Protein AF-A0A5E5P1D8-F1 (afdb_monomer)

Organism: NCBI:txid93218

Structure (mmCIF, N/CA/C/O backbone):
data_AF-A0A5E5P1D8-F1
#
_entry.id   AF-A0A5E5P1D8-F1
#
loop_
_atom_site.group_PDB
_atom_site.id
_atom_site.type_symbol
_atom_site.label_atom_id
_atom_site.label_alt_id
_atom_site.label_comp_id
_atom_site.label_asym_id
_atom_site.label_entity_id
_atom_site.label_seq_id
_atom_site.pdbx_PDB_ins_code
_atom_site.Cartn_x
_atom_site.Cartn_y
_atom_site.Cartn_z
_atom_site.occupancy
_atom_site.B_iso_or_equiv
_atom_site.auth_seq_id
_atom_site.auth_comp_id
_atom_site.auth_asym_id
_atom_site.auth_atom_id
_atom_site.pdbx_PDB_model_num
ATOM 1 N N . MET A 1 1 ? -41.121 -11.245 -52.994 1.00 42.31 1 MET A N 1
ATOM 2 C CA . MET A 1 1 ? -40.294 -10.648 -54.063 1.00 42.31 1 MET A CA 1
ATOM 3 C C . MET A 1 1 ? -40.692 -9.180 -54.087 1.00 42.31 1 MET A C 1
ATOM 5 O O . MET A 1 1 ? -41.887 -8.947 -54.091 1.00 42.31 1 MET A O 1
ATOM 9 N N . GLU A 1 2 ? -39.858 -8.165 -53.891 1.00 40.88 2 GLU A N 1
ATOM 10 C CA . GLU A 1 2 ? -38.409 -7.975 -54.033 1.00 40.88 2 GLU A CA 1
ATOM 11 C C . GLU A 1 2 ? -37.975 -6.803 -53.120 1.00 40.88 2 GLU A C 1
ATOM 13 O O . GLU A 1 2 ? -38.738 -5.871 -52.899 1.00 40.88 2 GLU A O 1
ATOM 18 N N . GLN A 1 3 ? -36.889 -6.982 -52.363 1.00 40.00 3 GLN A N 1
ATOM 19 C CA . GLN A 1 3 ? -35.608 -6.255 -52.472 1.00 40.00 3 GLN A CA 1
ATOM 20 C C . GLN A 1 3 ? -35.674 -4.731 -52.239 1.00 40.00 3 GLN A C 1
ATOM 22 O O . GLN A 1 3 ? -35.924 -3.950 -53.150 1.00 40.00 3 GLN A O 1
ATOM 27 N N . LEU A 1 4 ? -35.337 -4.317 -51.009 1.00 46.50 4 LEU A N 1
ATOM 28 C CA . LEU A 1 4 ? -34.823 -2.975 -50.724 1.00 46.50 4 LEU A CA 1
ATOM 29 C C . LEU A 1 4 ? -33.367 -2.926 -51.206 1.00 46.50 4 LEU A C 1
ATOM 31 O O . LEU A 1 4 ? -32.514 -3.645 -50.687 1.00 46.50 4 LEU A O 1
ATOM 35 N N . GLY A 1 5 ? -33.129 -2.132 -52.249 1.00 42.09 5 GLY A N 1
ATOM 36 C CA . GLY A 1 5 ? -31.828 -1.946 -52.880 1.00 42.09 5 GLY A CA 1
ATOM 37 C C . GLY A 1 5 ? -30.834 -1.207 -51.984 1.00 42.09 5 GLY A C 1
ATOM 38 O O . GLY A 1 5 ? -31.169 -0.227 -51.322 1.00 42.09 5 GLY A O 1
ATOM 39 N N . ASN A 1 6 ? -29.599 -1.702 -52.003 1.00 44.50 6 ASN A N 1
ATOM 40 C CA . ASN A 1 6 ? -28.413 -1.086 -51.423 1.00 44.50 6 ASN A CA 1
ATOM 41 C C . ASN A 1 6 ? -28.151 0.298 -52.039 1.00 44.50 6 ASN A C 1
ATOM 43 O O . ASN A 1 6 ? -27.870 0.390 -53.231 1.00 44.50 6 ASN A O 1
ATOM 47 N N . THR A 1 7 ? -28.126 1.353 -51.227 1.00 43.97 7 THR A N 1
ATOM 48 C CA . THR A 1 7 ? -27.457 2.618 -51.567 1.00 43.97 7 THR A CA 1
ATOM 49 C C . THR A 1 7 ? -26.022 2.568 -51.047 1.00 43.97 7 THR A C 1
ATOM 51 O O . THR A 1 7 ? -25.721 3.056 -49.958 1.00 43.97 7 THR A O 1
ATOM 54 N N . TYR A 1 8 ? -25.144 1.917 -51.808 1.00 43.91 8 TYR A N 1
ATOM 55 C CA . TYR A 1 8 ? -23.702 2.148 -51.731 1.00 43.91 8 TYR A CA 1
ATOM 56 C C . TYR A 1 8 ? -23.409 3.233 -52.768 1.00 43.91 8 TYR A C 1
ATOM 58 O O . TYR A 1 8 ? -23.229 2.932 -53.945 1.00 43.91 8 TYR A O 1
ATOM 66 N N . GLU A 1 9 ? -23.496 4.499 -52.359 1.00 47.78 9 GLU A N 1
ATOM 67 C CA . GLU A 1 9 ? -23.134 5.603 -53.244 1.00 47.78 9 GLU A CA 1
ATOM 68 C C . GLU A 1 9 ? -21.615 5.683 -53.389 1.00 47.78 9 GLU A C 1
ATOM 70 O O . GLU A 1 9 ? -20.849 5.812 -52.429 1.00 47.78 9 GLU A O 1
ATOM 75 N N . ASP A 1 10 ? -21.245 5.549 -54.653 1.00 50.00 10 ASP A N 1
ATOM 76 C CA . ASP A 1 10 ? -19.948 5.640 -55.287 1.00 50.00 10 ASP A CA 1
ATOM 77 C C . ASP A 1 10 ? -19.315 7.018 -55.014 1.00 50.00 10 ASP A C 1
ATOM 79 O O . ASP A 1 10 ? -19.713 8.032 -55.583 1.00 50.00 10 ASP A O 1
ATOM 83 N N . ARG A 1 11 ? -18.334 7.080 -54.105 1.00 46.53 11 ARG A N 1
ATOM 84 C CA . ARG A 1 11 ? -17.553 8.301 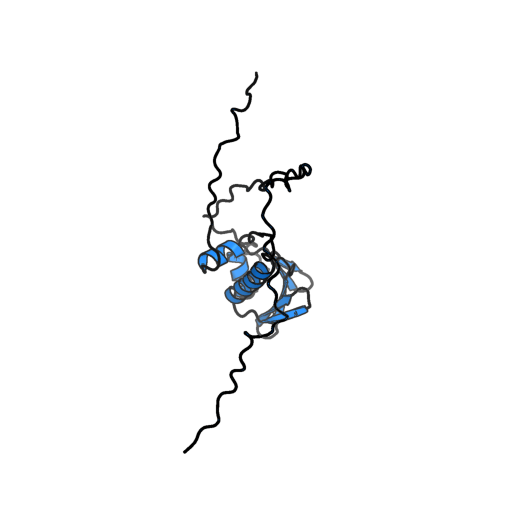-53.809 1.00 46.53 11 ARG A CA 1
ATOM 85 C C . ARG A 1 11 ? -16.333 8.486 -54.721 1.00 46.53 11 ARG A C 1
ATOM 87 O O . ARG A 1 11 ? -15.473 9.300 -54.413 1.00 46.53 11 ARG A O 1
ATOM 94 N N . PHE A 1 12 ? -16.229 7.735 -55.816 1.00 48.97 12 PHE A N 1
ATOM 95 C CA . PHE A 1 12 ? -15.025 7.706 -56.657 1.00 48.97 12 PHE A CA 1
ATOM 96 C C . PHE A 1 12 ? -15.127 8.479 -57.978 1.00 48.97 12 PHE A C 1
ATOM 98 O O . PHE A 1 12 ? -14.259 8.341 -58.836 1.00 48.97 12 PHE A O 1
ATOM 105 N N . THR A 1 13 ? -16.136 9.333 -58.145 1.00 53.16 13 THR A N 1
ATOM 106 C CA . THR A 1 13 ? -16.256 10.208 -59.324 1.00 53.16 13 THR A CA 1
ATOM 107 C C . THR A 1 13 ? -16.650 11.627 -58.934 1.00 53.16 13 THR A C 1
ATOM 109 O O . THR A 1 13 ? -17.661 12.145 -59.404 1.00 53.16 13 THR A O 1
ATOM 112 N N . ASP A 1 14 ? -15.851 12.255 -58.070 1.00 49.09 14 ASP A N 1
ATOM 113 C CA . ASP A 1 14 ? -15.840 13.713 -57.944 1.00 49.09 14 ASP A CA 1
ATOM 114 C C . ASP A 1 14 ? -14.711 14.275 -58.837 1.00 49.09 14 ASP A C 1
ATOM 116 O O . ASP A 1 14 ? -13.540 13.965 -58.605 1.00 49.09 14 ASP A O 1
ATOM 120 N N . PRO A 1 15 ? -15.022 15.025 -59.910 1.00 51.69 15 PRO A N 1
ATOM 121 C CA . PRO A 1 15 ? -14.020 15.578 -60.821 1.00 51.69 15 PRO A CA 1
ATOM 122 C C . PRO A 1 15 ? -13.172 16.715 -60.217 1.00 51.69 15 PRO A C 1
ATOM 124 O O . PRO A 1 15 ? -12.220 17.141 -60.874 1.00 51.69 15 PRO A O 1
ATOM 127 N N . ASP A 1 16 ? -13.475 17.173 -58.995 1.00 52.44 16 ASP A N 1
ATOM 128 C CA . ASP A 1 16 ? -12.660 18.145 -58.251 1.00 52.44 16 ASP A CA 1
ATOM 129 C C . ASP A 1 16 ? -11.600 17.494 -57.331 1.00 52.44 16 ASP A C 1
ATOM 131 O O . ASP A 1 16 ? -10.774 18.202 -56.754 1.00 52.44 16 ASP A O 1
ATOM 135 N N . ASP A 1 17 ? -11.536 16.156 -57.242 1.00 50.75 17 ASP A N 1
ATOM 136 C CA . ASP A 1 17 ? -10.484 15.434 -56.505 1.00 50.75 17 ASP A CA 1
ATOM 137 C C . ASP A 1 17 ? -9.244 15.213 -57.397 1.00 50.75 17 ASP A C 1
ATOM 139 O O . ASP A 1 17 ? -8.850 14.098 -57.754 1.00 50.75 17 ASP A O 1
ATOM 143 N N . GLN A 1 18 ? -8.639 16.321 -57.837 1.00 47.66 18 GLN A N 1
ATOM 144 C CA . GLN A 1 18 ? -7.318 16.287 -58.458 1.00 47.66 18 GLN A CA 1
ATOM 145 C C . GLN A 1 18 ? -6.276 16.042 -57.370 1.00 47.66 18 GLN A C 1
ATOM 147 O O . GLN A 1 18 ? -5.908 16.950 -56.627 1.00 47.66 18 GLN A O 1
ATOM 152 N N . ALA A 1 19 ? -5.787 14.802 -57.306 1.00 50.81 19 ALA A N 1
ATOM 153 C CA . ALA A 1 19 ? -4.632 14.429 -56.506 1.00 50.81 19 ALA A CA 1
ATOM 154 C C . ALA A 1 19 ? -3.490 15.432 -56.738 1.00 50.81 19 ALA A C 1
ATOM 156 O O . ALA A 1 19 ? -2.954 15.537 -57.847 1.00 50.81 19 ALA A O 1
ATOM 157 N N . GLU A 1 20 ? -3.134 16.174 -55.688 1.00 50.22 20 GLU A N 1
ATOM 158 C CA . GLU A 1 20 ? -1.981 17.066 -55.701 1.00 50.22 20 GLU A CA 1
ATOM 159 C C . GLU A 1 20 ? -0.744 16.287 -56.183 1.00 50.22 20 GLU A C 1
ATOM 161 O O . GLU A 1 20 ? -0.520 15.148 -55.750 1.00 50.22 20 GLU A O 1
ATOM 166 N N . PRO A 1 21 ? 0.073 16.846 -57.093 1.00 49.81 21 PRO A N 1
ATOM 167 C CA . PRO A 1 21 ? 1.260 16.153 -57.559 1.00 49.81 21 PRO A CA 1
ATOM 168 C C . PRO A 1 21 ? 2.195 15.909 -56.372 1.00 49.81 21 PRO A C 1
ATOM 170 O O . PRO A 1 21 ? 2.564 16.839 -55.654 1.00 49.81 21 PRO A O 1
ATOM 173 N N . ALA A 1 22 ? 2.579 14.645 -56.177 1.00 48.22 22 ALA A N 1
ATOM 174 C CA . ALA A 1 22 ? 3.511 14.238 -55.137 1.00 48.22 22 ALA A CA 1
ATOM 175 C C . ALA A 1 22 ? 4.772 15.113 -55.195 1.00 48.22 22 ALA A C 1
ATOM 177 O O . ALA A 1 22 ? 5.504 15.107 -56.189 1.00 48.22 22 ALA A O 1
ATOM 178 N N . LEU A 1 23 ? 5.006 15.874 -54.123 1.00 50.22 23 LEU A N 1
ATOM 179 C CA . LEU A 1 23 ? 6.210 16.673 -53.942 1.00 50.22 23 LEU A CA 1
ATOM 180 C C . LEU A 1 23 ? 7.429 15.757 -54.081 1.00 50.22 23 LEU A C 1
ATOM 182 O O . LEU A 1 23 ? 7.656 14.864 -53.262 1.00 50.22 23 LEU A O 1
ATOM 186 N N . ALA A 1 24 ? 8.201 15.975 -55.143 1.00 42.97 24 ALA A N 1
ATOM 187 C CA . ALA A 1 24 ? 9.478 15.320 -55.346 1.00 42.97 24 ALA A CA 1
ATOM 188 C C . ALA A 1 24 ? 10.374 15.592 -54.129 1.00 42.97 24 ALA A C 1
ATOM 190 O O . ALA A 1 24 ? 10.649 16.742 -53.788 1.00 42.97 24 ALA A O 1
ATOM 191 N N . PHE A 1 25 ? 10.809 14.521 -53.466 1.00 45.66 25 PHE A N 1
ATOM 192 C CA . PHE A 1 25 ? 11.731 14.571 -52.339 1.00 45.66 25 PHE A CA 1
ATOM 193 C C . PHE A 1 25 ? 13.108 15.006 -52.857 1.00 45.66 25 PHE A C 1
ATOM 195 O O . PHE A 1 25 ? 13.904 14.189 -53.319 1.00 45.66 25 PHE A O 1
ATOM 202 N N . THR A 1 26 ? 13.375 16.311 -52.855 1.00 41.47 26 THR A N 1
ATOM 203 C CA . THR A 1 26 ? 14.698 16.854 -53.161 1.00 41.47 26 THR A CA 1
ATOM 204 C C . THR A 1 26 ? 15.581 16.733 -51.919 1.00 41.47 26 THR A C 1
ATOM 206 O O . THR A 1 26 ? 15.225 17.166 -50.824 1.00 41.47 26 THR A O 1
ATOM 209 N N . ALA A 1 27 ? 16.754 16.119 -52.080 1.00 47.09 27 ALA A N 1
ATOM 210 C CA . ALA A 1 27 ? 17.717 15.830 -51.013 1.00 47.09 27 ALA A CA 1
ATOM 211 C C . ALA A 1 27 ? 18.443 17.074 -50.441 1.00 47.09 27 ALA A C 1
ATOM 213 O O . ALA A 1 27 ? 19.465 16.928 -49.780 1.00 47.09 27 ALA A O 1
ATOM 214 N N . ASP A 1 28 ? 17.910 18.281 -50.655 1.00 41.53 28 ASP A N 1
ATOM 215 C CA . ASP A 1 28 ? 18.533 19.564 -50.288 1.00 41.53 28 ASP A CA 1
ATOM 216 C C . ASP A 1 28 ? 17.778 20.340 -49.189 1.00 41.53 28 ASP A C 1
ATOM 218 O O . ASP A 1 28 ? 18.114 21.478 -48.872 1.00 41.53 28 ASP A O 1
ATOM 222 N N . ALA A 1 29 ? 16.788 19.728 -48.527 1.00 43.88 29 ALA A N 1
ATOM 223 C CA . ALA A 1 29 ? 16.124 20.318 -47.355 1.00 43.88 29 ALA A CA 1
ATOM 224 C C . ALA A 1 29 ? 16.859 20.061 -46.017 1.00 43.88 29 ALA A C 1
ATOM 226 O O . ALA A 1 29 ? 16.296 20.275 -44.942 1.00 43.88 29 ALA A O 1
ATOM 227 N N . LEU A 1 30 ? 18.120 19.614 -46.049 1.00 44.66 30 LEU A N 1
ATOM 228 C CA . LEU A 1 30 ? 18.984 19.485 -44.868 1.00 44.66 30 LEU A CA 1
ATOM 229 C C . LEU A 1 30 ? 19.702 20.813 -44.593 1.00 44.66 30 LEU A C 1
ATOM 231 O O . LEU A 1 30 ? 20.917 20.953 -44.712 1.00 44.66 30 LEU A O 1
ATOM 235 N N . GLY A 1 31 ? 18.899 21.802 -44.197 1.00 36.41 31 GLY A N 1
ATOM 236 C CA . GLY A 1 31 ? 19.374 23.034 -43.589 1.00 36.41 31 GLY A CA 1
ATOM 237 C C . GLY A 1 31 ? 20.072 22.738 -42.263 1.00 36.41 31 GLY A C 1
ATOM 238 O O . GLY A 1 31 ? 19.492 22.209 -41.316 1.00 36.41 31 GLY A O 1
ATOM 239 N N . THR A 1 32 ? 21.348 23.090 -42.224 1.00 43.62 32 THR A N 1
ATOM 240 C CA . THR A 1 32 ? 22.248 23.082 -41.076 1.00 43.62 32 THR A CA 1
ATOM 241 C C . THR A 1 32 ? 21.695 23.870 -39.885 1.00 43.62 32 THR A C 1
ATOM 243 O O . THR A 1 32 ? 21.381 25.049 -40.028 1.00 43.62 32 THR A O 1
ATOM 246 N N . GLY A 1 33 ? 21.718 23.267 -38.691 1.00 39.72 33 GLY A N 1
ATOM 247 C CA . GLY A 1 33 ? 21.792 24.018 -37.432 1.00 39.72 33 GLY A CA 1
ATOM 248 C C . GLY A 1 33 ? 20.746 23.678 -36.372 1.00 39.72 33 GLY A C 1
ATOM 249 O O . GLY A 1 33 ? 19.786 24.413 -36.196 1.00 39.72 33 GLY A O 1
ATOM 250 N N . ALA A 1 34 ? 21.009 22.640 -35.577 1.00 36.28 34 ALA A N 1
ATOM 251 C CA . ALA A 1 34 ? 20.668 22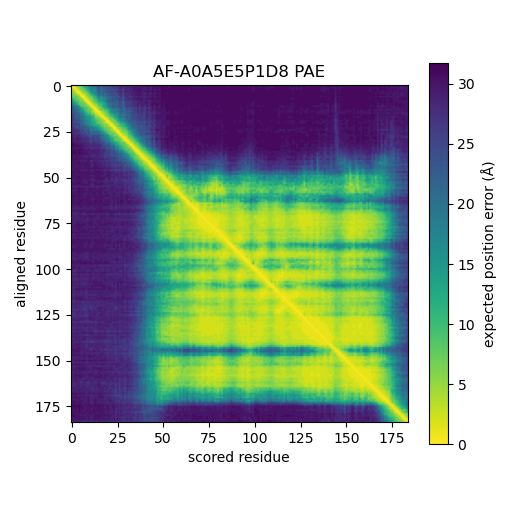.611 -34.151 1.00 36.28 34 ALA A CA 1
ATOM 252 C C . ALA A 1 34 ? 21.466 21.48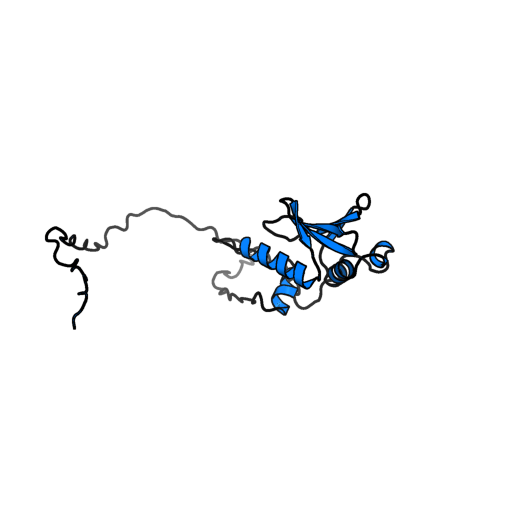9 -33.469 1.00 36.28 34 ALA A C 1
ATOM 254 O O . ALA A 1 34 ? 21.077 20.323 -33.487 1.00 36.28 34 ALA A O 1
ATOM 255 N N . LYS A 1 35 ? 22.604 21.837 -32.855 1.00 42.81 35 LYS A N 1
ATOM 256 C CA . LYS A 1 35 ? 23.288 20.967 -31.890 1.00 42.81 35 LYS A CA 1
ATOM 257 C C . LYS A 1 35 ? 22.437 20.885 -30.618 1.00 42.81 35 LYS A C 1
ATOM 259 O O . LYS A 1 35 ? 22.701 21.572 -29.640 1.00 42.81 35 LYS A O 1
ATOM 264 N N . GLY A 1 36 ? 21.398 20.057 -30.645 1.00 33.53 36 GLY A N 1
ATOM 265 C CA . GLY A 1 36 ? 20.689 19.603 -29.455 1.00 33.53 36 GLY A CA 1
ATOM 266 C C . GLY A 1 36 ? 21.404 18.386 -28.889 1.00 33.53 36 GLY A C 1
ATOM 267 O O . GLY A 1 36 ? 20.970 17.259 -29.115 1.00 33.53 36 GLY A O 1
ATOM 268 N N . GLY A 1 37 ? 22.527 18.603 -28.203 1.00 35.72 37 GLY A N 1
ATOM 269 C CA . GLY A 1 37 ? 23.148 17.558 -27.399 1.00 35.72 37 GLY A CA 1
ATOM 270 C C . GLY A 1 37 ? 22.149 17.123 -26.335 1.00 35.72 37 GLY A C 1
ATOM 271 O O . GLY A 1 37 ? 21.911 17.855 -25.376 1.00 35.72 37 GLY A O 1
ATOM 272 N N . LYS A 1 38 ? 21.524 15.955 -26.513 1.00 39.88 38 LYS A N 1
ATOM 273 C CA . LYS A 1 38 ? 20.877 15.271 -25.397 1.00 39.88 38 LYS A CA 1
ATOM 274 C C . LYS A 1 38 ? 21.995 14.963 -24.415 1.00 39.88 38 LYS A C 1
ATOM 276 O O . LYS A 1 38 ? 22.856 14.140 -24.712 1.00 39.88 38 LYS A O 1
ATOM 281 N N . ALA A 1 39 ? 22.002 15.677 -23.293 1.00 40.81 39 ALA A N 1
ATOM 282 C CA . ALA A 1 39 ? 22.826 15.318 -22.156 1.00 40.81 39 ALA A CA 1
ATOM 283 C C . ALA A 1 39 ? 22.639 13.813 -21.893 1.00 40.81 39 ALA A C 1
ATOM 285 O O . ALA A 1 39 ? 21.496 13.338 -21.972 1.00 40.81 39 ALA A O 1
ATOM 286 N N . PRO A 1 40 ? 23.719 13.055 -21.639 1.00 42.56 40 PRO A N 1
ATOM 287 C CA . PRO A 1 40 ? 23.580 11.673 -21.224 1.00 42.56 40 PRO A CA 1
ATOM 288 C C . PRO A 1 40 ? 22.656 11.669 -20.010 1.00 42.56 40 PRO A C 1
ATOM 290 O O . PRO A 1 40 ? 22.879 12.393 -19.039 1.00 42.56 40 PRO A O 1
ATOM 293 N N . VAL A 1 41 ? 21.561 10.919 -20.116 1.00 44.22 41 VAL A N 1
ATOM 294 C CA . VAL A 1 41 ? 20.689 10.650 -18.978 1.00 44.22 41 VAL A CA 1
ATOM 295 C C . VAL A 1 41 ? 21.588 9.954 -17.969 1.00 44.22 41 VAL A C 1
ATOM 297 O O . VAL A 1 41 ? 21.973 8.808 -18.184 1.00 44.22 41 VAL A O 1
ATOM 300 N N . ALA A 1 42 ? 22.001 10.681 -16.931 1.00 40.47 42 ALA A N 1
ATOM 301 C CA . ALA A 1 42 ? 22.726 10.109 -15.817 1.00 40.47 42 ALA A CA 1
ATOM 302 C C . ALA A 1 42 ? 21.806 9.043 -15.225 1.00 40.47 42 ALA A C 1
ATOM 304 O O . ALA A 1 42 ? 20.787 9.362 -14.609 1.00 40.47 42 ALA A O 1
ATOM 305 N N . PHE A 1 43 ? 22.108 7.777 -15.507 1.00 47.59 43 PHE A N 1
ATOM 306 C CA . PHE A 1 43 ? 21.470 6.686 -14.800 1.00 47.59 43 PHE A CA 1
ATOM 307 C C . PHE A 1 43 ? 21.825 6.897 -13.329 1.00 47.59 43 PHE A C 1
ATOM 309 O O . PHE A 1 43 ? 23.012 7.054 -13.030 1.00 47.59 43 PHE A O 1
ATOM 316 N N . PRO A 1 44 ? 20.833 7.006 -12.430 1.00 44.50 44 PRO A N 1
ATOM 317 C CA . PRO A 1 44 ? 21.130 7.130 -11.016 1.00 44.50 44 PRO A CA 1
ATOM 318 C C . PRO A 1 44 ? 22.027 5.961 -10.624 1.00 44.50 44 PRO A C 1
ATOM 320 O O . PRO A 1 44 ? 21.807 4.838 -11.082 1.00 44.50 44 PRO A O 1
ATOM 323 N N . GLU A 1 45 ? 23.047 6.262 -9.828 1.00 40.22 45 GLU A N 1
ATOM 324 C CA . GLU A 1 45 ? 23.928 5.293 -9.192 1.00 40.22 45 GLU A CA 1
ATOM 325 C C . GLU A 1 45 ? 23.030 4.343 -8.388 1.00 40.22 45 GLU A C 1
ATOM 327 O O . GLU A 1 45 ? 22.555 4.655 -7.297 1.00 40.22 45 GLU A O 1
ATOM 332 N N . VAL A 1 46 ? 22.638 3.238 -9.018 1.00 47.91 46 VAL A N 1
ATOM 333 C CA . VAL A 1 46 ? 21.838 2.203 -8.381 1.00 47.91 46 VAL A CA 1
ATOM 334 C C . VAL A 1 46 ? 22.803 1.501 -7.453 1.00 47.91 46 VAL A C 1
ATOM 336 O O . VAL A 1 46 ? 23.621 0.708 -7.908 1.00 47.91 46 VAL A O 1
ATOM 339 N N . GLU A 1 47 ? 22.739 1.829 -6.159 1.00 51.28 47 GLU A N 1
ATOM 340 C CA . GLU A 1 47 ? 23.282 0.949 -5.129 1.00 51.28 47 GLU A CA 1
ATOM 341 C C . GLU A 1 47 ? 22.853 -0.478 -5.489 1.00 51.28 47 GLU A C 1
ATOM 343 O O . GLU A 1 47 ? 21.677 -0.705 -5.802 1.00 51.28 47 GLU A O 1
ATOM 348 N N . ASP A 1 48 ? 23.799 -1.420 -5.496 1.00 51.72 48 ASP A N 1
ATOM 349 C CA . ASP A 1 48 ? 23.540 -2.839 -5.741 1.00 51.72 48 ASP A CA 1
ATOM 350 C C . ASP A 1 48 ? 22.707 -3.403 -4.577 1.00 51.72 48 ASP A C 1
ATOM 352 O O . ASP A 1 48 ? 23.182 -4.126 -3.699 1.00 51.72 48 ASP A O 1
ATOM 356 N N . VAL A 1 49 ? 21.432 -3.019 -4.524 1.00 60.41 49 VAL A N 1
ATOM 357 C CA . VAL A 1 49 ? 20.472 -3.498 -3.544 1.00 60.41 49 VAL A CA 1
ATOM 358 C C . VAL A 1 49 ? 20.241 -4.960 -3.873 1.00 60.41 49 VAL A C 1
ATOM 360 O O . VAL A 1 49 ? 19.633 -5.294 -4.888 1.00 60.41 49 VAL A O 1
ATOM 363 N N . ASP A 1 50 ? 20.730 -5.840 -3.004 1.00 65.50 50 ASP A N 1
ATOM 364 C CA . ASP A 1 50 ? 20.546 -7.280 -3.123 1.00 65.50 50 ASP A CA 1
ATOM 365 C C . ASP A 1 50 ? 19.048 -7.626 -3.128 1.00 65.50 50 ASP A C 1
ATOM 367 O O . ASP A 1 50 ? 18.377 -7.729 -2.092 1.00 65.50 50 ASP A O 1
ATOM 371 N N . LEU A 1 51 ? 18.509 -7.802 -4.338 1.00 67.00 51 LEU A N 1
ATOM 372 C CA . LEU A 1 51 ? 17.097 -8.083 -4.552 1.00 67.00 51 LEU A CA 1
ATOM 373 C C . LEU A 1 51 ? 16.691 -9.502 -4.132 1.00 67.00 51 LEU A C 1
ATOM 375 O O . LEU A 1 51 ? 15.508 -9.832 -4.188 1.00 67.00 51 LEU A O 1
ATOM 379 N N . SER A 1 52 ? 17.637 -10.345 -3.711 1.00 67.44 52 SER A N 1
ATOM 380 C CA . SER A 1 52 ? 17.353 -11.722 -3.300 1.00 67.44 52 SER A CA 1
ATOM 381 C C . SER A 1 52 ? 16.909 -11.847 -1.840 1.00 67.44 52 SER A C 1
ATOM 383 O O . SER A 1 52 ? 16.274 -12.838 -1.481 1.00 67.44 52 SER A O 1
ATOM 385 N N . LYS A 1 53 ? 17.204 -10.849 -0.996 1.00 71.81 53 LYS A N 1
ATOM 386 C CA . LYS A 1 53 ? 16.880 -10.892 0.434 1.00 71.81 53 LYS A CA 1
ATOM 387 C C . LYS A 1 53 ? 15.489 -10.311 0.713 1.00 71.81 53 LYS A C 1
ATOM 389 O O . LYS A 1 53 ? 1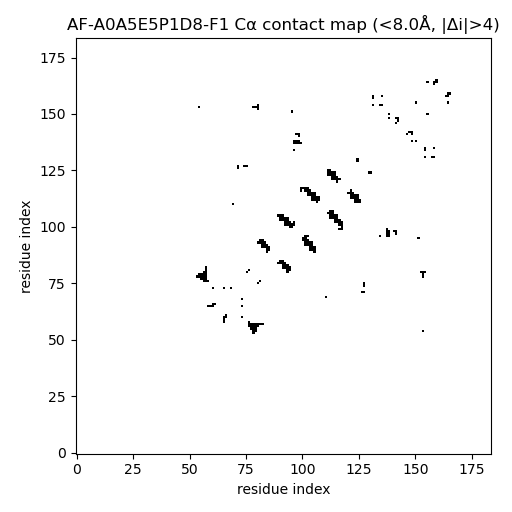5.178 -9.238 0.189 1.00 71.81 53 LYS A O 1
ATOM 394 N N . PRO A 1 54 ? 14.663 -10.979 1.545 1.00 71.06 54 PRO A N 1
ATOM 395 C CA . PRO A 1 54 ? 13.394 -10.419 1.988 1.00 71.06 54 PRO A CA 1
ATOM 396 C C . PRO A 1 54 ? 13.646 -9.184 2.853 1.00 71.06 54 PRO A C 1
ATOM 398 O O . PRO A 1 54 ? 14.639 -9.106 3.582 1.00 71.06 54 PRO A O 1
ATOM 401 N N . LEU A 1 55 ? 12.737 -8.219 2.776 1.00 79.06 55 LEU A N 1
ATOM 402 C CA . LEU A 1 55 ? 12.834 -7.002 3.571 1.00 79.06 55 LEU A CA 1
ATOM 403 C C . LEU A 1 55 ? 12.613 -7.318 5.048 1.00 79.06 55 LEU A C 1
ATOM 405 O O . LEU A 1 55 ? 11.763 -8.132 5.410 1.00 79.06 55 LEU A O 1
ATOM 409 N N . ALA A 1 56 ? 13.393 -6.655 5.899 1.00 81.44 56 ALA A N 1
ATOM 410 C CA . ALA A 1 56 ? 13.193 -6.733 7.335 1.00 81.44 56 ALA A CA 1
ATOM 411 C C . ALA A 1 56 ? 11.845 -6.095 7.719 1.00 81.44 56 ALA A C 1
ATOM 413 O O . ALA A 1 56 ? 11.402 -5.149 7.055 1.00 81.44 56 ALA A O 1
ATOM 414 N N . PRO A 1 57 ? 11.207 -6.563 8.804 1.00 81.69 57 PRO A N 1
ATOM 415 C CA . PRO A 1 57 ? 9.991 -5.941 9.286 1.00 81.69 57 PRO A CA 1
ATOM 416 C C . PRO A 1 57 ? 10.187 -4.465 9.638 1.00 81.69 57 PRO A C 1
ATOM 418 O O . PRO A 1 57 ? 11.228 -4.073 10.164 1.00 81.69 57 PRO A O 1
ATOM 421 N N . THR A 1 58 ? 9.174 -3.644 9.373 1.00 78.31 58 THR A N 1
ATOM 422 C CA . THR A 1 58 ? 9.252 -2.185 9.569 1.00 78.31 58 THR A CA 1
ATOM 423 C C . THR A 1 58 ? 9.299 -1.785 11.047 1.00 78.31 58 THR A C 1
ATOM 425 O O . THR A 1 58 ? 9.955 -0.815 11.419 1.00 78.31 58 THR A O 1
ATOM 428 N N . HIS A 1 59 ? 8.615 -2.543 11.897 1.00 79.75 59 HIS A N 1
ATOM 429 C CA . HIS A 1 59 ? 8.524 -2.381 13.341 1.00 79.75 59 HIS A CA 1
ATOM 430 C C . HIS A 1 59 ? 8.725 -3.732 14.032 1.00 79.75 59 HIS A C 1
ATOM 432 O O . HIS A 1 59 ? 8.366 -4.786 13.507 1.00 79.75 59 HIS A O 1
ATOM 438 N N . ASP A 1 60 ? 9.262 -3.697 15.249 1.00 76.50 60 ASP A N 1
ATOM 439 C CA . ASP A 1 60 ? 9.398 -4.887 16.092 1.00 76.50 60 ASP A CA 1
ATOM 440 C C . ASP A 1 60 ? 8.014 -5.377 16.554 1.00 76.50 60 ASP A C 1
ATOM 442 O O . ASP A 1 60 ? 7.288 -4.657 17.245 1.00 76.50 60 ASP A O 1
ATOM 446 N N . GLU A 1 61 ? 7.652 -6.612 16.188 1.00 70.19 61 GLU A N 1
ATOM 447 C CA . GLU A 1 61 ? 6.377 -7.241 16.561 1.00 70.19 61 GLU A CA 1
ATOM 448 C C . GLU A 1 61 ? 6.208 -7.396 18.080 1.00 70.19 61 GLU A C 1
ATOM 450 O O . GLU A 1 61 ? 5.082 -7.485 18.578 1.00 70.19 61 GLU A O 1
ATOM 455 N N . ASN A 1 62 ? 7.309 -7.396 18.839 1.00 67.75 62 ASN A N 1
ATOM 456 C CA . ASN A 1 62 ? 7.269 -7.494 20.293 1.00 67.75 62 ASN A CA 1
ATOM 457 C C . ASN A 1 62 ? 6.891 -6.179 20.979 1.00 67.75 62 ASN A C 1
ATOM 459 O O . ASN A 1 62 ? 6.508 -6.207 22.154 1.00 67.75 62 ASN A O 1
ATOM 463 N N . LYS A 1 63 ? 6.934 -5.038 20.274 1.00 74.50 63 LYS A N 1
ATOM 464 C CA . LYS A 1 63 ? 6.4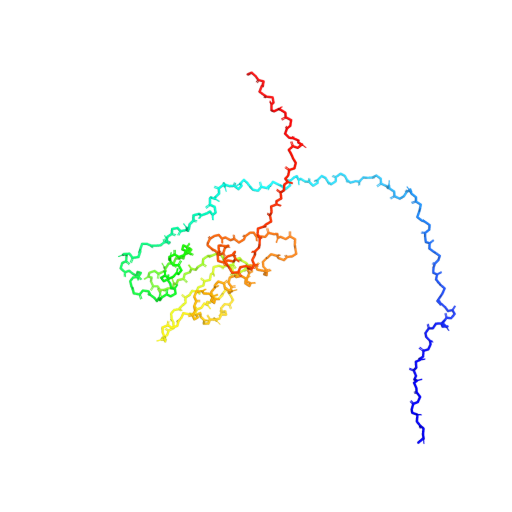37 -3.770 20.817 1.00 74.50 63 LYS A CA 1
ATOM 465 C C . LYS A 1 63 ? 4.924 -3.851 21.004 1.00 74.50 63 LYS A C 1
ATOM 467 O O . LYS A 1 63 ? 4.185 -4.220 20.095 1.00 74.50 63 LYS A O 1
ATOM 472 N N . GLY A 1 64 ? 4.464 -3.471 22.198 1.00 69.31 64 GLY A N 1
ATOM 473 C CA . GLY A 1 64 ? 3.092 -3.708 22.663 1.00 69.31 64 GLY A CA 1
ATOM 474 C C . GLY A 1 64 ? 1.988 -3.260 21.700 1.00 69.31 64 GLY A C 1
ATOM 475 O O . GLY A 1 64 ? 0.972 -3.939 21.609 1.00 69.31 64 GLY A O 1
ATOM 476 N N . PHE A 1 65 ? 2.196 -2.190 20.927 1.00 77.31 65 PHE A N 1
ATOM 477 C CA . PHE A 1 65 ? 1.195 -1.703 19.973 1.00 77.31 65 PHE A CA 1
ATOM 478 C C . PHE A 1 65 ? 0.952 -2.670 18.799 1.00 77.31 65 PHE A C 1
ATOM 480 O O . PHE A 1 65 ? -0.194 -2.864 18.409 1.00 77.31 65 PHE A O 1
ATOM 487 N N . MET A 1 66 ? 1.984 -3.353 18.283 1.00 81.12 66 MET A N 1
ATOM 488 C CA . MET A 1 66 ? 1.847 -4.289 17.155 1.00 81.12 66 MET A CA 1
ATOM 489 C C . MET A 1 66 ? 1.021 -5.528 17.511 1.00 81.12 66 MET A C 1
ATOM 491 O O . MET A 1 66 ? 0.415 -6.141 16.632 1.00 81.12 66 MET A O 1
ATOM 495 N N . ARG A 1 67 ? 0.942 -5.891 18.797 1.00 78.69 67 ARG A N 1
ATOM 496 C CA . ARG A 1 67 ? 0.177 -7.060 19.260 1.00 78.69 67 ARG A CA 1
ATOM 497 C C . ARG A 1 67 ? -1.325 -6.895 19.050 1.00 78.69 67 ARG A C 1
ATOM 499 O O . ARG A 1 67 ? -1.989 -7.867 18.688 1.00 78.69 67 ARG A O 1
ATOM 506 N N . PHE A 1 68 ? -1.831 -5.675 19.204 1.00 79.81 68 PHE A N 1
ATOM 507 C CA . PHE A 1 68 ? -3.255 -5.349 19.080 1.00 79.81 68 PHE A CA 1
ATOM 508 C C . PHE A 1 68 ? -3.649 -4.874 17.680 1.00 79.81 68 PHE A C 1
ATOM 510 O O . PHE A 1 68 ? -4.826 -4.661 17.416 1.00 79.81 68 PHE A O 1
ATOM 517 N N . MET A 1 69 ? -2.684 -4.747 16.768 1.00 82.75 69 MET A N 1
ATOM 518 C CA . MET A 1 69 ? -2.970 -4.368 15.392 1.00 82.75 69 MET A CA 1
ATOM 519 C C . MET A 1 69 ? -3.737 -5.468 14.638 1.00 82.75 69 MET A C 1
ATOM 521 O O . MET A 1 69 ? -3.473 -6.663 14.858 1.00 82.75 69 MET A O 1
ATOM 525 N N . PRO A 1 70 ? -4.627 -5.096 13.698 1.00 85.38 70 PRO A N 1
ATOM 526 C CA . PRO A 1 70 ? -5.286 -6.056 12.821 1.00 85.38 70 PRO A CA 1
ATOM 527 C C . PRO A 1 70 ? -4.302 -6.841 11.950 1.00 85.38 70 PRO A C 1
ATOM 529 O O . PRO A 1 70 ? -3.163 -6.423 11.714 1.00 85.38 70 PRO A O 1
ATOM 532 N N . ALA A 1 71 ? -4.766 -7.980 11.432 1.00 86.88 71 ALA A N 1
ATOM 533 C CA . ALA A 1 71 ? -3.949 -8.918 10.661 1.00 86.88 71 ALA A CA 1
ATOM 534 C C . ALA A 1 71 ? -3.247 -8.262 9.461 1.00 86.88 71 ALA A C 1
ATOM 536 O O . ALA A 1 71 ? -2.061 -8.495 9.251 1.00 86.88 71 ALA A O 1
ATOM 537 N N . LEU A 1 72 ? -3.941 -7.379 8.741 1.00 88.75 72 LEU A N 1
ATOM 538 C CA . LEU A 1 72 ? -3.394 -6.681 7.576 1.00 88.75 72 LEU A CA 1
ATOM 539 C C . LEU A 1 72 ? -2.197 -5.787 7.937 1.00 88.75 72 LEU A C 1
ATOM 541 O O . LEU A 1 72 ? -1.207 -5.775 7.214 1.00 88.75 72 LEU A O 1
ATOM 545 N N . ILE A 1 73 ? -2.242 -5.077 9.070 1.00 88.50 73 ILE A N 1
ATOM 546 C CA . ILE A 1 73 ? -1.126 -4.225 9.518 1.00 88.50 73 ILE A CA 1
ATOM 547 C C . ILE A 1 73 ? 0.070 -5.079 9.956 1.00 88.50 73 ILE A C 1
ATOM 549 O O . ILE A 1 73 ? 1.220 -4.738 9.680 1.00 88.50 73 ILE A O 1
ATOM 553 N N . LYS A 1 74 ? -0.186 -6.222 10.603 1.00 88.38 74 LYS A N 1
ATOM 554 C CA . LYS A 1 74 ? 0.862 -7.195 10.949 1.00 88.38 74 LYS A CA 1
ATOM 555 C C . LYS A 1 74 ? 1.514 -7.783 9.698 1.00 88.38 74 LYS A C 1
ATOM 557 O O . LYS A 1 74 ? 2.731 -7.911 9.646 1.00 88.38 74 LYS A O 1
ATOM 562 N N . GLU A 1 75 ? 0.722 -8.102 8.681 1.00 89.25 75 GLU A N 1
ATOM 563 C CA . GLU A 1 75 ? 1.219 -8.606 7.401 1.00 89.25 75 GLU A CA 1
ATOM 564 C C . GLU A 1 75 ? 2.063 -7.556 6.668 1.00 89.25 75 GLU A C 1
ATOM 566 O O . GLU A 1 75 ? 3.192 -7.846 6.278 1.00 89.25 75 GLU A O 1
ATOM 571 N N . MET A 1 76 ? 1.579 -6.312 6.590 1.00 89.62 76 MET A N 1
ATOM 572 C CA . MET A 1 76 ? 2.352 -5.182 6.063 1.00 89.62 76 MET A CA 1
ATOM 573 C C . MET A 1 76 ? 3.698 -5.031 6.773 1.00 89.62 76 MET A C 1
ATOM 575 O O . MET A 1 76 ? 4.724 -4.837 6.122 1.00 89.62 76 MET A O 1
ATOM 579 N N . ASN A 1 77 ? 3.697 -5.143 8.104 1.00 88.88 77 ASN A N 1
ATOM 580 C CA . ASN A 1 77 ? 4.911 -5.063 8.897 1.00 88.88 77 ASN A CA 1
ATOM 581 C C . ASN A 1 77 ? 5.905 -6.161 8.524 1.00 88.88 77 ASN A C 1
ATOM 583 O O . ASN A 1 77 ? 7.061 -5.853 8.274 1.00 88.88 77 ASN A O 1
ATOM 587 N N . ARG A 1 78 ? 5.457 -7.418 8.430 1.00 88.62 78 ARG A N 1
ATOM 588 C CA . ARG A 1 78 ? 6.303 -8.567 8.054 1.00 88.62 78 ARG A CA 1
ATOM 589 C C . ARG A 1 78 ? 6.895 -8.445 6.661 1.00 88.62 78 ARG A C 1
ATOM 591 O O . ARG A 1 78 ? 8.012 -8.891 6.438 1.00 88.62 78 ARG A O 1
ATOM 598 N N . LYS A 1 79 ? 6.141 -7.850 5.738 1.00 87.56 79 LYS A N 1
ATOM 599 C CA . LYS A 1 79 ? 6.567 -7.597 4.358 1.00 87.56 79 LYS A CA 1
ATOM 600 C C . LYS A 1 79 ? 7.473 -6.366 4.228 1.00 87.56 79 LYS A C 1
ATOM 602 O O . LYS A 1 79 ? 7.916 -6.065 3.127 1.00 87.56 79 LYS A O 1
ATOM 607 N N . GLY A 1 80 ? 7.756 -5.657 5.324 1.00 86.75 80 GLY A N 1
ATOM 608 C CA . GLY A 1 80 ? 8.648 -4.499 5.332 1.00 86.75 80 GLY A CA 1
ATOM 609 C C . GLY A 1 80 ? 8.032 -3.231 4.734 1.00 86.75 80 GLY A C 1
ATOM 610 O O . GLY A 1 80 ? 8.762 -2.356 4.272 1.00 86.75 80 GLY A O 1
ATOM 611 N N . VAL A 1 81 ? 6.699 -3.108 4.715 1.00 88.50 81 VAL A N 1
ATOM 612 C CA . VAL A 1 81 ? 6.013 -1.914 4.194 1.00 88.50 81 VAL A CA 1
ATOM 613 C C . VAL A 1 81 ? 6.256 -0.714 5.104 1.00 88.50 81 VAL A C 1
ATOM 615 O O . VAL A 1 81 ? 5.802 -0.724 6.246 1.00 88.50 81 VAL A O 1
ATOM 618 N N . PRO A 1 82 ? 6.883 0.373 4.618 1.00 85.12 82 PRO A N 1
ATOM 619 C CA . PRO A 1 82 ? 7.136 1.540 5.447 1.00 85.12 82 PRO A CA 1
ATOM 620 C C . PRO A 1 82 ? 5.825 2.262 5.787 1.00 85.12 82 PRO A C 1
ATOM 622 O O . PRO A 1 82 ? 5.205 2.907 4.935 1.00 85.12 82 PRO A O 1
ATOM 625 N N . PHE A 1 83 ? 5.424 2.191 7.057 1.00 89.44 83 PHE A N 1
ATOM 626 C CA . PHE A 1 83 ? 4.292 2.936 7.599 1.00 89.44 83 PHE A CA 1
ATOM 627 C C . PHE A 1 83 ? 4.648 3.644 8.911 1.00 89.44 83 PHE A C 1
ATOM 629 O O . PHE A 1 83 ? 5.448 3.160 9.718 1.00 89.44 83 PHE A O 1
ATOM 636 N N . SER A 1 84 ? 4.025 4.800 9.125 1.00 87.06 84 SER A N 1
ATOM 637 C CA . SER A 1 84 ? 4.078 5.563 10.372 1.00 87.06 84 SER A CA 1
ATOM 638 C C . SER A 1 84 ? 2.727 5.510 11.071 1.00 87.06 84 SER A C 1
ATOM 640 O O . SER A 1 84 ? 1.696 5.635 10.414 1.00 87.06 84 SER A O 1
ATOM 642 N N . LEU A 1 85 ? 2.743 5.365 12.392 1.00 85.75 85 LEU A N 1
ATOM 643 C CA . LEU A 1 85 ? 1.561 5.439 13.243 1.00 85.75 85 LEU A CA 1
ATOM 644 C C . LEU A 1 85 ? 1.572 6.772 13.990 1.00 85.75 85 LEU A C 1
ATOM 646 O O . LEU A 1 85 ? 2.567 7.096 14.640 1.00 85.75 85 LEU A O 1
ATOM 650 N N . ASP A 1 86 ? 0.476 7.516 13.922 1.00 82.38 86 ASP A N 1
ATOM 651 C CA . ASP A 1 86 ? 0.262 8.659 14.801 1.00 82.38 86 ASP A CA 1
ATOM 652 C C . ASP A 1 86 ? -0.307 8.175 16.144 1.00 82.38 86 ASP A C 1
ATOM 654 O O . ASP A 1 86 ? -1.413 7.638 16.219 1.00 82.38 86 ASP A O 1
ATOM 658 N N . GLY A 1 87 ? 0.468 8.351 17.216 1.00 72.12 87 GLY A N 1
ATOM 659 C CA . GLY A 1 87 ? 0.100 7.910 18.562 1.00 72.12 87 GLY A CA 1
ATOM 660 C C . GLY A 1 87 ? -1.073 8.676 19.183 1.00 72.12 87 GLY A C 1
ATOM 661 O O . GLY A 1 87 ? -1.628 8.200 20.170 1.00 72.12 87 GLY A O 1
ATOM 662 N N . GLY A 1 88 ? -1.452 9.836 18.633 1.00 74.00 88 GLY A N 1
ATOM 663 C CA . GLY A 1 88 ? -2.592 10.620 19.116 1.00 74.00 88 GLY A CA 1
ATOM 664 C C . GLY A 1 88 ? -3.924 10.230 18.471 1.00 74.00 88 GLY A C 1
ATOM 665 O O . GLY A 1 88 ? -4.938 10.146 19.159 1.00 74.00 88 GLY A O 1
ATOM 666 N N . SER A 1 89 ? -3.921 9.988 17.159 1.00 71.50 89 SER A N 1
ATOM 667 C CA . SER A 1 89 ? -5.131 9.711 16.369 1.00 71.50 89 SER A CA 1
ATOM 668 C C . SER A 1 89 ? -5.340 8.227 16.052 1.00 71.50 89 SER A C 1
ATOM 670 O O . SER A 1 89 ? -6.434 7.830 15.661 1.00 71.50 89 SER A O 1
ATOM 672 N N . GLY A 1 90 ? -4.303 7.396 16.206 1.00 73.69 90 GLY A N 1
ATOM 673 C CA . GLY A 1 90 ? -4.321 6.008 15.746 1.00 73.69 90 GLY A CA 1
ATOM 674 C C . GLY A 1 90 ? -4.290 5.873 14.219 1.00 73.69 90 GLY A C 1
ATOM 675 O O . GLY A 1 90 ? -4.444 4.763 13.712 1.00 73.69 90 GLY A O 1
ATOM 676 N N . GLU A 1 91 ? -4.085 6.968 13.478 1.00 84.25 91 GLU A N 1
ATOM 677 C CA . GLU A 1 91 ? -3.995 6.939 12.020 1.00 84.25 91 GLU A CA 1
ATOM 678 C C . GLU A 1 91 ? -2.684 6.286 11.568 1.00 84.25 91 GLU A C 1
ATOM 680 O O . GLU A 1 91 ? -1.589 6.638 12.020 1.00 84.25 91 GLU A O 1
ATOM 685 N N . ILE A 1 92 ? -2.785 5.359 10.614 1.00 89.06 92 ILE A N 1
ATOM 686 C CA . ILE A 1 92 ? -1.619 4.760 9.961 1.00 89.06 92 ILE A CA 1
ATOM 687 C C . ILE A 1 92 ? -1.427 5.435 8.610 1.00 89.06 92 ILE A C 1
ATOM 689 O O . ILE A 1 92 ? -2.330 5.467 7.783 1.00 89.06 92 ILE A O 1
ATOM 693 N N . THR A 1 93 ? -0.229 5.951 8.356 1.00 90.06 93 THR A N 1
ATOM 694 C CA . THR A 1 93 ? 0.133 6.539 7.065 1.00 90.06 93 THR A CA 1
ATOM 695 C C . THR A 1 93 ? 1.169 5.672 6.365 1.00 90.06 93 THR A C 1
ATOM 697 O O . THR A 1 93 ? 2.213 5.355 6.931 1.00 90.06 93 THR A O 1
ATOM 700 N N . ILE A 1 94 ? 0.896 5.324 5.110 1.00 90.31 94 ILE A N 1
ATOM 701 C CA . ILE A 1 94 ? 1.766 4.525 4.250 1.00 90.31 94 ILE A CA 1
ATOM 702 C C . ILE A 1 94 ? 2.341 5.412 3.149 1.00 90.31 94 ILE A C 1
ATOM 704 O O . ILE A 1 94 ? 1.612 6.144 2.475 1.00 90.31 94 ILE A O 1
ATOM 708 N N . LYS A 1 95 ? 3.654 5.325 2.934 1.00 84.06 95 LYS A N 1
ATOM 709 C CA . LYS A 1 95 ? 4.345 6.009 1.829 1.00 84.06 95 LYS A CA 1
ATOM 710 C C . LYS A 1 95 ? 4.493 5.077 0.614 1.00 84.06 95 LYS A C 1
ATOM 712 O O . LYS A 1 95 ? 4.236 3.882 0.702 1.00 84.06 95 LYS A O 1
ATOM 717 N N . GLY A 1 96 ? 4.885 5.625 -0.538 1.00 78.62 96 GLY A N 1
ATOM 718 C CA . GLY A 1 96 ? 5.142 4.823 -1.748 1.00 78.62 96 GLY A CA 1
ATOM 719 C C . GLY A 1 96 ? 3.918 4.577 -2.641 1.00 78.62 96 GLY A C 1
ATOM 720 O O . GLY A 1 96 ? 3.862 3.586 -3.358 1.00 78.62 96 GLY A O 1
ATOM 721 N N . PHE A 1 97 ? 2.917 5.465 -2.609 1.00 82.06 97 PHE A N 1
ATOM 722 C CA . PHE A 1 97 ? 1.737 5.423 -3.493 1.00 82.06 97 PHE A CA 1
ATOM 723 C C . PHE A 1 97 ? 1.834 6.410 -4.683 1.00 82.06 97 PHE A C 1
ATOM 725 O O . PHE A 1 97 ? 0.824 6.841 -5.243 1.00 82.06 97 PHE A O 1
ATOM 732 N N . TYR A 1 98 ? 3.057 6.748 -5.110 1.00 85.00 98 TYR A N 1
ATOM 733 C CA . TYR A 1 98 ? 3.367 7.494 -6.344 1.00 85.00 98 TYR A CA 1
ATOM 734 C C . TYR A 1 98 ? 2.527 8.774 -6.524 1.00 85.00 98 TYR A C 1
ATOM 736 O O . TYR A 1 98 ? 2.470 9.601 -5.614 1.00 85.00 98 TYR A O 1
ATOM 744 N N . LYS A 1 99 ? 1.823 8.947 -7.659 1.00 77.62 99 LYS A N 1
ATOM 745 C CA . LYS A 1 99 ? 0.948 10.108 -7.926 1.00 77.62 99 LYS A CA 1
ATOM 746 C C . LYS A 1 99 ? -0.133 10.338 -6.866 1.00 77.62 99 LYS A C 1
ATOM 748 O O . LYS A 1 99 ? -0.664 11.449 -6.782 1.00 77.62 99 LYS A O 1
ATOM 753 N N . ASN A 1 100 ? -0.491 9.325 -6.080 1.00 80.25 100 ASN A N 1
ATOM 754 C CA . ASN A 1 100 ? -1.454 9.474 -4.997 1.00 80.25 100 ASN A CA 1
ATOM 755 C C . ASN A 1 100 ? -0.848 10.071 -3.718 1.00 80.25 100 ASN A C 1
ATOM 757 O O . ASN A 1 100 ? -1.602 10.527 -2.870 1.00 80.25 100 ASN A O 1
ATOM 761 N N . GLY A 1 101 ? 0.478 10.127 -3.578 1.00 81.75 101 GLY A N 1
ATOM 762 C CA . GLY A 1 101 ? 1.115 10.574 -2.338 1.00 81.75 101 GLY A CA 1
ATOM 763 C C . GLY A 1 101 ? 0.873 9.601 -1.181 1.00 81.75 101 GLY A C 1
ATOM 764 O O . GLY A 1 101 ? 0.490 8.456 -1.402 1.00 81.75 101 GLY A O 1
ATOM 765 N N . ALA A 1 102 ? 1.131 10.032 0.054 1.00 86.19 102 ALA A N 1
ATOM 766 C CA . ALA A 1 102 ? 0.953 9.179 1.227 1.00 86.19 102 ALA A CA 1
ATOM 767 C C . ALA A 1 102 ? -0.522 8.775 1.410 1.00 86.19 102 ALA A C 1
ATOM 769 O O . ALA A 1 102 ? -1.422 9.607 1.302 1.00 86.19 102 ALA A O 1
ATOM 770 N N . MET A 1 103 ? -0.761 7.493 1.678 1.00 90.19 103 MET A N 1
ATOM 771 C CA . MET A 1 103 ? -2.092 6.928 1.880 1.00 90.19 103 MET A CA 1
ATOM 772 C C . MET A 1 103 ? -2.379 6.786 3.367 1.00 90.19 103 MET A C 1
ATOM 774 O O . MET A 1 103 ? -1.529 6.292 4.107 1.00 90.19 103 MET A O 1
ATOM 778 N N . LYS A 1 104 ? -3.575 7.182 3.798 1.00 91.50 104 LYS A N 1
ATOM 779 C CA . LYS A 1 104 ? -4.018 6.989 5.180 1.00 91.50 104 LYS A CA 1
ATOM 780 C C . LYS A 1 104 ? -4.817 5.699 5.301 1.00 91.50 104 LYS A C 1
ATOM 782 O O . LYS A 1 104 ? -5.591 5.373 4.404 1.00 91.50 104 LYS A O 1
ATOM 787 N N . LEU A 1 105 ? -4.647 4.985 6.402 1.00 91.00 105 LEU A N 1
ATOM 788 C CA . LEU A 1 105 ? -5.485 3.866 6.801 1.00 91.00 105 LEU A CA 1
ATOM 789 C C . LEU A 1 105 ? -6.220 4.226 8.094 1.00 91.00 105 LEU A C 1
ATOM 791 O O . LEU A 1 105 ? -5.593 4.624 9.077 1.00 91.00 105 LEU A O 1
ATOM 795 N N . GLU A 1 106 ? -7.539 4.048 8.077 1.00 89.12 106 GLU A N 1
ATOM 796 C CA . GLU A 1 106 ? -8.427 4.187 9.234 1.00 89.12 106 GLU A CA 1
ATOM 797 C C . GLU A 1 106 ? -8.993 2.819 9.633 1.00 89.12 106 GLU A C 1
ATOM 799 O O . GLU A 1 106 ? -9.289 1.981 8.775 1.00 89.12 106 GLU A O 1
ATOM 804 N N . PHE A 1 107 ? -9.190 2.618 10.936 1.00 85.88 107 PHE A N 1
ATOM 805 C CA . PHE A 1 107 ? -9.911 1.465 11.469 1.00 85.88 107 PHE A CA 1
ATOM 806 C C . PHE A 1 107 ? -11.414 1.754 11.482 1.00 85.88 107 PHE A C 1
ATOM 808 O O . PHE A 1 107 ? -11.870 2.742 12.057 1.00 85.88 107 PHE A O 1
ATOM 815 N N . SER A 1 108 ? -12.184 0.891 10.831 1.00 81.12 108 SER A N 1
ATOM 816 C CA . SER A 1 108 ? -13.644 0.914 10.848 1.00 81.12 108 SER A CA 1
ATOM 817 C C . SER A 1 108 ? -14.171 0.193 12.099 1.00 81.12 108 SER A C 1
ATOM 819 O O . SER A 1 108 ? -13.510 -0.724 12.586 1.00 81.12 108 SER A O 1
ATOM 821 N N . PRO A 1 109 ? -15.383 0.514 12.594 1.00 75.19 109 PRO A N 1
ATOM 822 C CA . PRO A 1 109 ? -15.987 -0.165 13.747 1.00 75.19 109 PRO A CA 1
ATOM 823 C C . PRO A 1 109 ? -16.168 -1.687 13.605 1.00 75.19 109 PRO A C 1
ATOM 825 O O . PRO A 1 109 ? -16.370 -2.365 14.606 1.00 75.19 109 PRO A O 1
ATOM 828 N N . ASN A 1 110 ? -16.110 -2.219 12.381 1.00 76.69 110 ASN A N 1
ATOM 829 C CA . ASN A 1 110 ? -16.277 -3.646 12.080 1.00 76.69 110 ASN A CA 1
ATOM 830 C C . ASN A 1 110 ? -14.938 -4.400 11.942 1.00 76.69 110 ASN A C 1
ATOM 832 O O . ASN A 1 110 ? -14.888 -5.406 11.243 1.00 76.69 110 ASN A O 1
ATOM 836 N N . ASP A 1 111 ? -13.844 -3.883 12.510 1.00 72.62 111 ASP A N 1
ATOM 837 C CA . ASP A 1 111 ? -12.463 -4.368 12.309 1.00 72.62 111 ASP A CA 1
ATOM 838 C C . ASP A 1 111 ? -11.945 -4.302 10.856 1.00 72.62 111 ASP A C 1
ATOM 840 O O . ASP A 1 111 ? -10.820 -4.716 10.560 1.00 72.62 111 ASP A O 1
ATOM 844 N N . ASP A 1 112 ? -12.721 -3.720 9.940 1.00 83.25 112 ASP A N 1
ATOM 845 C CA . ASP A 1 112 ? -12.283 -3.445 8.575 1.00 83.25 112 ASP A CA 1
ATOM 846 C C . ASP A 1 112 ? -11.278 -2.290 8.543 1.00 83.25 112 ASP A C 1
ATOM 848 O O . ASP A 1 112 ? -11.410 -1.297 9.262 1.00 83.25 112 ASP A O 1
ATOM 852 N N . ILE A 1 113 ? -10.309 -2.359 7.633 1.00 88.69 113 ILE A N 1
ATOM 853 C CA . ILE A 1 113 ? -9.386 -1.248 7.383 1.00 88.69 113 ILE A CA 1
ATOM 854 C C . ILE A 1 113 ? -9.838 -0.499 6.140 1.00 88.69 113 ILE A C 1
ATOM 856 O O . ILE A 1 113 ? -10.059 -1.084 5.081 1.00 88.69 113 ILE A O 1
ATOM 860 N N . VAL A 1 114 ? -9.952 0.818 6.251 1.00 90.94 114 VAL A N 1
ATOM 861 C CA . VAL A 1 114 ? -10.321 1.695 5.144 1.00 90.94 114 VAL A CA 1
ATOM 862 C C . VAL A 1 114 ? -9.091 2.464 4.690 1.00 90.94 114 VAL A C 1
ATOM 864 O O . VAL A 1 114 ? -8.520 3.243 5.445 1.00 90.94 114 VAL A O 1
ATOM 867 N N . ALA A 1 115 ? -8.703 2.274 3.431 1.00 91.75 115 ALA A N 1
ATOM 868 C CA . ALA A 1 115 ? -7.700 3.101 2.782 1.00 91.75 115 ALA A CA 1
ATOM 869 C C . ALA A 1 115 ? -8.331 4.400 2.274 1.00 91.75 115 ALA A C 1
ATOM 871 O O . ALA A 1 115 ? -9.354 4.376 1.583 1.00 91.75 115 ALA A O 1
ATOM 872 N N . ILE A 1 116 ? -7.698 5.523 2.595 1.00 91.50 116 ILE A N 1
ATOM 873 C CA . ILE A 1 116 ? -8.120 6.867 2.216 1.00 91.50 116 ILE A CA 1
ATOM 874 C C . ILE A 1 116 ? -7.032 7.494 1.358 1.00 91.50 116 ILE A C 1
ATOM 876 O O . ILE A 1 116 ? -5.870 7.612 1.760 1.00 91.50 116 ILE A O 1
ATOM 880 N N . ASP A 1 117 ? -7.418 7.859 0.141 1.00 89.94 117 ASP A N 1
ATOM 881 C CA . ASP A 1 117 ? -6.527 8.491 -0.821 1.00 89.94 117 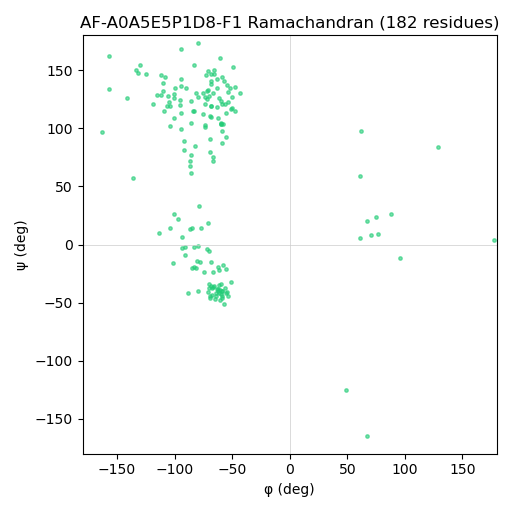ASP A CA 1
ATOM 882 C C . ASP A 1 117 ? -6.352 10.000 -0.546 1.00 89.94 117 ASP A C 1
ATOM 884 O O . ASP A 1 117 ? -7.037 10.578 0.302 1.00 89.94 117 ASP A O 1
ATOM 888 N N . LYS A 1 118 ? -5.449 10.671 -1.276 1.00 86.94 118 LYS A N 1
ATOM 889 C CA . LYS A 1 118 ? -5.218 12.119 -1.091 1.00 86.94 118 LYS A CA 1
ATOM 890 C C . LYS A 1 118 ? -6.436 12.995 -1.403 1.00 86.94 118 LYS A C 1
ATOM 892 O O . LYS A 1 118 ? -6.474 14.149 -0.994 1.00 86.94 118 LYS A O 1
ATOM 897 N N . ASN A 1 119 ? -7.399 12.469 -2.159 1.00 87.88 119 ASN A N 1
ATOM 898 C CA . ASN A 1 119 ? -8.637 13.150 -2.523 1.00 87.88 119 ASN A CA 1
ATOM 899 C C . ASN A 1 119 ? -9.774 12.817 -1.538 1.00 87.88 119 ASN A C 1
ATOM 901 O O . ASN A 1 119 ? -10.922 13.178 -1.788 1.00 87.88 119 ASN A O 1
ATOM 905 N N . GLY A 1 120 ? -9.489 12.094 -0.448 1.00 87.19 120 GLY A N 1
ATOM 906 C CA . GLY A 1 120 ? -10.479 11.668 0.539 1.00 87.19 120 GLY A CA 1
ATOM 907 C C . GLY A 1 120 ? -11.343 10.484 0.096 1.00 87.19 120 GLY A C 1
ATOM 908 O O . GLY A 1 120 ? -12.308 10.141 0.782 1.00 87.19 120 GLY A O 1
ATOM 909 N N . LYS A 1 121 ? -11.029 9.828 -1.029 1.00 89.88 121 LYS A N 1
ATOM 910 C CA . LYS A 1 121 ? -11.766 8.647 -1.479 1.00 89.88 121 LYS A CA 1
ATOM 911 C C . LYS A 1 121 ? -11.440 7.468 -0.574 1.00 89.88 121 LYS A C 1
ATOM 913 O O . LYS A 1 121 ? -10.284 7.075 -0.431 1.00 89.88 121 LYS A O 1
ATOM 918 N N . ARG A 1 122 ? -12.494 6.874 -0.022 1.00 91.75 122 ARG A N 1
ATOM 919 C CA . ARG A 1 122 ? -12.429 5.735 0.894 1.00 91.75 122 ARG A CA 1
ATOM 920 C C . ARG A 1 122 ? -12.593 4.421 0.132 1.00 91.75 122 ARG A C 1
ATOM 922 O O . ARG A 1 122 ? -13.462 4.307 -0.734 1.00 91.75 122 ARG A O 1
ATOM 929 N N . LYS A 1 123 ? -11.775 3.421 0.454 1.00 91.81 123 LYS A N 1
ATOM 930 C CA . LYS A 1 123 ? -11.875 2.063 -0.092 1.00 91.81 123 LYS A CA 1
ATOM 931 C C . LYS A 1 123 ? -11.571 1.043 1.001 1.00 91.81 123 LYS A C 1
ATOM 933 O O . LYS A 1 123 ? -10.512 1.101 1.614 1.00 91.81 123 LYS A O 1
ATOM 938 N N . VAL A 1 124 ? -12.482 0.098 1.216 1.00 91.19 124 VAL A N 1
ATOM 939 C CA . VAL A 1 124 ? -12.304 -0.979 2.202 1.00 91.19 124 VAL A CA 1
ATOM 940 C C . VAL A 1 124 ? -11.231 -1.955 1.719 1.00 91.19 124 VAL A C 1
ATOM 942 O O . VAL A 1 124 ? -11.275 -2.418 0.575 1.00 91.19 124 VAL A O 1
ATOM 945 N N . MET A 1 125 ? -10.252 -2.222 2.578 1.00 92.00 125 MET A N 1
ATOM 946 C CA . MET A 1 125 ? -9.135 -3.134 2.361 1.00 92.00 125 MET A CA 1
ATOM 947 C C . MET A 1 125 ? -9.384 -4.418 3.147 1.00 92.00 125 MET A C 1
ATOM 949 O O . MET A 1 125 ? -9.186 -4.469 4.356 1.00 92.00 125 MET A O 1
ATOM 953 N N . THR A 1 126 ? -9.809 -5.463 2.443 1.00 86.50 126 THR A N 1
ATOM 954 C CA . THR A 1 126 ? -10.100 -6.775 3.041 1.00 86.50 126 THR A CA 1
ATOM 955 C C . THR A 1 126 ? -8.853 -7.639 3.226 1.00 86.50 126 THR A C 1
ATOM 957 O O . THR A 1 126 ? -8.879 -8.609 3.973 1.00 86.50 126 THR A O 1
ATOM 960 N N . SER A 1 127 ? -7.771 -7.339 2.506 1.00 90.00 127 SER A N 1
ATOM 961 C CA . SER A 1 127 ? -6.528 -8.112 2.534 1.00 90.00 127 SER A CA 1
ATOM 962 C C . SER A 1 127 ? -5.335 -7.267 2.100 1.00 90.00 127 SER A C 1
ATOM 964 O O . SER A 1 127 ? -5.496 -6.233 1.441 1.00 90.00 127 SER A O 1
ATOM 966 N N . PHE A 1 128 ? -4.128 -7.730 2.430 1.00 90.81 128 PHE A N 1
ATOM 967 C CA . PHE A 1 128 ? -2.899 -7.115 1.938 1.00 90.81 128 PHE A CA 1
ATOM 968 C C . PHE A 1 128 ? -2.835 -7.125 0.404 1.00 90.81 128 PHE A C 1
ATOM 970 O O . PHE A 1 128 ? -2.535 -6.103 -0.206 1.00 90.81 128 PHE A O 1
ATOM 977 N N . ASP A 1 129 ? -3.268 -8.208 -0.242 1.00 91.62 129 ASP A N 1
ATOM 978 C CA . ASP A 1 129 ? -3.370 -8.296 -1.704 1.00 91.62 129 ASP A CA 1
ATOM 979 C C . ASP A 1 129 ? -4.233 -7.190 -2.332 1.00 91.62 129 ASP A C 1
ATOM 981 O O . ASP A 1 129 ? -3.907 -6.670 -3.404 1.00 91.62 129 ASP A O 1
ATOM 985 N N . ALA A 1 130 ? -5.323 -6.788 -1.669 1.00 91.44 130 ALA A N 1
ATOM 986 C CA . ALA A 1 130 ? -6.159 -5.684 -2.135 1.00 91.44 130 ALA A CA 1
ATOM 987 C C . ALA A 1 130 ? -5.417 -4.336 -2.071 1.00 91.44 130 ALA A C 1
ATOM 989 O O . ALA A 1 130 ? -5.580 -3.501 -2.970 1.00 91.44 130 ALA A O 1
ATOM 990 N N . LEU A 1 131 ? -4.583 -4.147 -1.045 1.00 91.31 131 LEU A N 1
ATOM 991 C CA . LEU A 1 131 ? -3.720 -2.978 -0.880 1.00 91.31 131 LEU A CA 1
ATOM 992 C C . LEU A 1 131 ? -2.592 -2.962 -1.922 1.00 91.31 131 LEU A C 1
ATOM 994 O O . LEU A 1 131 ? -2.373 -1.937 -2.566 1.00 91.31 131 LEU A O 1
ATOM 998 N N . VAL A 1 132 ? -1.936 -4.102 -2.155 1.00 92.62 132 VAL A N 1
ATOM 999 C CA . VAL A 1 132 ? -0.906 -4.273 -3.194 1.00 92.62 132 VAL A CA 1
ATOM 1000 C C . VAL A 1 132 ? -1.489 -3.965 -4.573 1.00 92.62 132 VAL A C 1
ATOM 1002 O O . VAL A 1 132 ? -0.910 -3.195 -5.338 1.00 92.62 132 VAL A O 1
ATOM 1005 N N . LYS A 1 133 ? -2.683 -4.485 -4.884 1.00 93.31 133 LYS A N 1
ATOM 1006 C CA . LYS A 1 133 ? -3.388 -4.173 -6.135 1.00 93.31 133 LYS A CA 1
ATOM 1007 C C . LYS A 1 133 ? -3.686 -2.681 -6.275 1.00 93.31 133 LYS A C 1
ATOM 1009 O O . LYS A 1 133 ? -3.496 -2.114 -7.348 1.00 93.31 133 LYS A O 1
ATOM 1014 N N . LEU A 1 134 ? -4.134 -2.033 -5.197 1.00 92.19 134 LEU A N 1
ATOM 1015 C CA . LEU A 1 134 ? -4.369 -0.589 -5.190 1.00 92.19 134 LEU A CA 1
ATOM 1016 C C . LEU A 1 134 ? -3.076 0.192 -5.465 1.00 92.19 134 LEU A C 1
ATOM 1018 O O . LEU A 1 134 ? -3.102 1.157 -6.229 1.00 92.19 134 LEU A O 1
ATOM 1022 N N . ASN A 1 135 ? -1.955 -0.223 -4.871 1.00 92.25 135 ASN A N 1
ATOM 1023 C CA . ASN A 1 135 ? -0.650 0.385 -5.110 1.00 92.25 135 ASN A CA 1
ATOM 1024 C C . ASN A 1 135 ? -0.205 0.205 -6.572 1.00 92.25 135 ASN A C 1
ATOM 1026 O O . ASN A 1 135 ? 0.177 1.181 -7.215 1.00 92.25 135 ASN A O 1
ATOM 1030 N N . TYR A 1 136 ? -0.366 -0.998 -7.132 1.00 91.81 136 TYR A N 1
ATOM 1031 C CA . TYR A 1 136 ? -0.066 -1.292 -8.536 1.00 91.81 136 TYR A CA 1
ATOM 1032 C C . TYR A 1 136 ? -0.869 -0.419 -9.509 1.00 91.81 136 TYR A C 1
ATOM 1034 O O . TYR A 1 136 ? -0.314 0.137 -10.458 1.00 91.81 136 TYR A O 1
ATOM 1042 N N . ASP A 1 137 ? -2.169 -0.236 -9.262 1.00 91.44 137 ASP A N 1
ATOM 1043 C CA . ASP A 1 137 ? -3.015 0.623 -10.095 1.00 91.44 137 ASP A CA 1
ATOM 1044 C C . ASP A 1 137 ? -2.520 2.079 -10.100 1.00 91.44 137 ASP A C 1
ATOM 1046 O O . ASP A 1 137 ? -2.536 2.748 -11.140 1.00 91.44 137 ASP A O 1
ATOM 1050 N N . TRP A 1 138 ? -2.064 2.580 -8.949 1.00 90.38 138 TRP A N 1
ATOM 1051 C CA . TRP A 1 138 ? -1.475 3.913 -8.835 1.00 90.38 138 TRP A CA 1
ATOM 1052 C C . TRP A 1 138 ? -0.107 4.011 -9.498 1.00 90.38 138 TRP A C 1
ATOM 1054 O O . TRP A 1 138 ? 0.155 4.997 -10.193 1.00 90.38 138 TRP A O 1
ATOM 1064 N N . TRP A 1 139 ? 0.733 2.990 -9.342 1.00 90.19 139 TRP A N 1
ATOM 1065 C CA . TRP A 1 139 ? 2.013 2.885 -10.032 1.00 90.19 139 TRP A CA 1
ATOM 1066 C C . TRP A 1 139 ? 1.827 2.944 -11.550 1.00 90.19 139 TRP A C 1
ATOM 1068 O O . TRP A 1 139 ? 2.393 3.818 -12.199 1.00 90.19 139 TRP A O 1
ATOM 1078 N N . ARG A 1 140 ? 0.932 2.120 -12.111 1.00 89.19 140 ARG A N 1
ATOM 1079 C CA . ARG A 1 140 ? 0.656 2.063 -13.557 1.00 89.19 140 ARG A CA 1
ATOM 1080 C C . ARG A 1 140 ? 0.161 3.393 -14.129 1.00 89.19 140 ARG A C 1
ATOM 1082 O O . ARG A 1 140 ? 0.438 3.735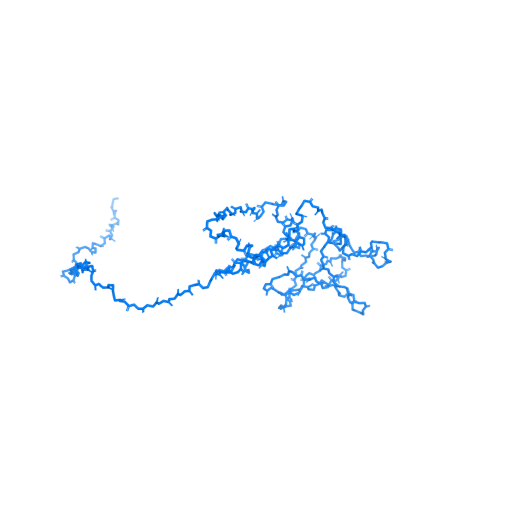 -15.273 1.00 89.19 140 ARG A O 1
ATOM 1089 N N . ARG A 1 141 ? -0.607 4.160 -13.348 1.00 87.50 141 ARG A N 1
ATOM 1090 C CA . ARG A 1 141 ? -1.041 5.522 -13.726 1.00 87.50 141 ARG A CA 1
ATOM 1091 C C . ARG A 1 141 ? 0.089 6.545 -13.616 1.00 87.50 141 ARG A C 1
ATOM 1093 O O . ARG A 1 141 ? 0.024 7.617 -14.226 1.00 87.50 141 ARG A O 1
ATOM 1100 N N . SER A 1 142 ? 1.089 6.247 -12.796 1.00 85.12 142 SER A N 1
ATOM 1101 C CA . SER A 1 142 ? 2.259 7.090 -12.588 1.00 85.12 142 SER A CA 1
ATOM 1102 C C . SER A 1 142 ? 3.271 6.916 -13.713 1.00 85.12 142 SER A C 1
ATOM 1104 O O . SER A 1 142 ? 3.721 7.924 -14.240 1.00 85.12 142 SER A O 1
ATOM 1106 N N . THR A 1 143 ? 3.482 5.686 -14.182 1.00 80.88 143 THR A N 1
ATOM 1107 C CA . THR A 1 143 ? 4.421 5.302 -15.252 1.00 80.88 143 THR A CA 1
ATOM 1108 C C . THR A 1 143 ? 3.936 5.572 -16.688 1.00 80.88 143 THR A C 1
ATOM 1110 O O . THR A 1 143 ? 4.240 4.830 -17.619 1.00 80.88 143 THR A O 1
ATOM 1113 N N . GLY A 1 144 ? 3.156 6.638 -16.902 1.00 67.31 144 GLY A N 1
ATOM 1114 C CA . GLY A 1 144 ? 2.572 6.980 -18.206 1.00 67.31 144 GLY A CA 1
ATOM 1115 C C . GLY A 1 144 ? 3.202 8.210 -18.868 1.00 67.31 144 GLY A C 1
ATOM 1116 O O . GLY A 1 144 ? 3.468 9.196 -18.191 1.00 67.31 144 GLY A O 1
ATOM 1117 N N . ARG A 1 145 ? 3.327 8.180 -20.208 1.00 58.22 145 ARG A N 1
ATOM 1118 C CA . ARG A 1 145 ? 3.820 9.273 -21.083 1.00 58.22 145 ARG A CA 1
ATOM 1119 C C . ARG A 1 145 ? 5.264 9.726 -20.806 1.00 58.22 145 ARG A C 1
ATOM 1121 O O . ARG A 1 145 ? 5.513 10.900 -20.568 1.00 58.22 145 ARG A O 1
ATOM 1128 N N . GLY A 1 146 ? 6.216 8.800 -20.918 1.00 60.97 146 GLY A N 1
ATOM 1129 C CA . GLY A 1 146 ? 7.646 9.128 -21.025 1.00 60.97 146 GLY A CA 1
ATOM 1130 C C . GLY A 1 146 ? 8.442 9.087 -19.720 1.00 60.97 146 GLY A C 1
ATOM 1131 O O . GLY A 1 146 ? 9.665 9.051 -19.785 1.00 60.97 146 GLY A O 1
ATOM 1132 N N . GLU A 1 147 ? 7.786 9.005 -18.560 1.00 68.00 147 GLU A N 1
ATOM 1133 C CA . GLU A 1 147 ? 8.453 8.790 -17.271 1.00 68.00 147 GLU A CA 1
ATOM 1134 C C . GLU A 1 147 ? 8.350 7.322 -16.851 1.00 68.00 147 GLU A C 1
ATOM 1136 O O . GLU A 1 147 ? 7.278 6.820 -16.498 1.00 68.00 147 GLU A O 1
ATOM 1141 N N . LEU A 1 148 ? 9.484 6.621 -16.900 1.00 72.00 148 LEU A N 1
ATOM 1142 C CA . LEU A 1 148 ? 9.609 5.281 -16.346 1.00 72.00 148 LEU A CA 1
ATOM 1143 C C . LEU A 1 148 ? 9.960 5.413 -14.863 1.00 72.00 148 LEU A C 1
ATOM 1145 O O . LEU A 1 148 ? 11.084 5.754 -14.510 1.00 72.00 148 LEU A O 1
ATOM 1149 N N . LEU A 1 149 ? 8.983 5.165 -13.997 1.00 82.25 149 LEU A N 1
ATOM 1150 C CA . LEU A 1 149 ? 9.182 5.194 -12.555 1.00 82.25 149 LEU A CA 1
ATOM 1151 C C . LEU A 1 149 ? 9.255 3.766 -12.016 1.00 82.25 149 LEU A C 1
ATOM 1153 O O . LEU A 1 149 ? 8.310 2.987 -12.158 1.00 82.25 149 LEU A O 1
ATOM 1157 N N . SER A 1 150 ? 10.382 3.418 -11.407 1.00 83.19 150 SER A N 1
ATOM 1158 C CA . SER A 1 150 ? 10.573 2.114 -10.773 1.00 83.19 150 SER A CA 1
ATOM 1159 C C . SER A 1 150 ? 9.730 2.017 -9.498 1.00 83.19 150 SER A C 1
ATOM 1161 O O . SER A 1 150 ? 9.731 2.967 -8.715 1.00 83.19 150 SER A O 1
ATOM 1163 N N . PRO A 1 151 ? 8.991 0.914 -9.273 1.00 86.31 151 PRO A N 1
ATOM 1164 C CA . PRO A 1 151 ? 8.298 0.724 -8.011 1.00 86.31 151 PRO A CA 1
ATOM 1165 C C . PRO A 1 151 ? 9.275 0.614 -6.837 1.00 86.31 151 PRO A C 1
ATOM 1167 O O . PRO A 1 151 ? 10.310 -0.042 -6.959 1.00 86.31 151 PRO A O 1
ATOM 1170 N N . ASP A 1 152 ? 8.905 1.177 -5.689 1.00 84.50 152 ASP A N 1
ATOM 1171 C CA . ASP A 1 152 ? 9.677 1.030 -4.455 1.00 84.50 152 ASP A CA 1
ATOM 1172 C C . ASP A 1 152 ? 9.556 -0.401 -3.900 1.00 84.50 152 ASP A C 1
ATOM 1174 O O . ASP A 1 152 ? 8.514 -1.058 -4.019 1.00 84.50 152 ASP A O 1
ATOM 1178 N N . ARG A 1 153 ? 10.597 -0.882 -3.219 1.00 83.94 153 ARG A N 1
ATOM 1179 C CA . ARG A 1 153 ? 10.508 -2.074 -2.359 1.00 83.94 153 ARG A CA 1
ATOM 1180 C C . ARG A 1 153 ? 9.786 -1.685 -1.060 1.00 83.94 153 ARG A C 1
ATOM 11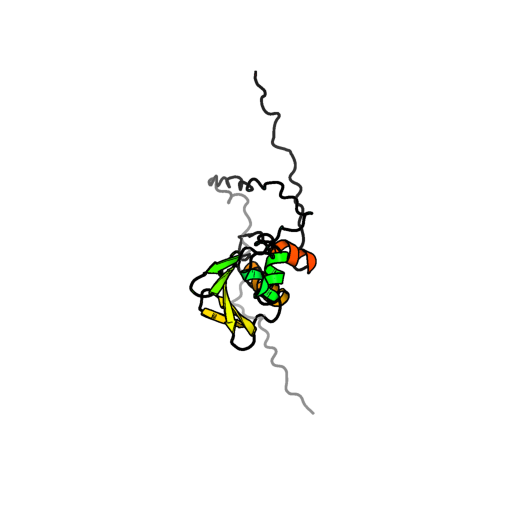82 O O . ARG A 1 153 ? 10.139 -0.651 -0.492 1.00 83.94 153 ARG A O 1
ATOM 1189 N N . PRO A 1 154 ? 8.757 -2.420 -0.586 1.00 89.00 154 PRO A N 1
ATOM 1190 C CA . PRO A 1 154 ? 8.385 -3.822 -0.870 1.00 89.00 154 PRO A CA 1
ATOM 1191 C C . PRO A 1 154 ? 7.414 -4.073 -2.028 1.00 89.00 154 PRO A C 1
ATOM 1193 O O . PRO A 1 154 ? 7.180 -5.223 -2.391 1.00 89.00 154 PRO A O 1
ATOM 1196 N N . TRP A 1 155 ? 6.817 -3.034 -2.609 1.00 89.81 155 TRP A N 1
ATOM 1197 C CA . TRP A 1 155 ? 5.771 -3.199 -3.624 1.00 89.81 155 TRP A CA 1
ATOM 1198 C C . TRP A 1 155 ? 6.286 -3.920 -4.869 1.00 89.81 155 TRP A C 1
ATOM 1200 O O . TRP A 1 155 ? 5.597 -4.777 -5.415 1.00 89.81 155 TRP A O 1
ATOM 1210 N N . LEU A 1 156 ? 7.523 -3.621 -5.275 1.00 88.94 156 LEU A N 1
ATOM 1211 C CA . LEU A 1 156 ? 8.194 -4.299 -6.382 1.00 88.94 156 LEU A CA 1
ATOM 1212 C C . LEU A 1 156 ? 8.247 -5.824 -6.203 1.00 88.94 156 LEU A C 1
ATOM 1214 O O . LEU A 1 156 ? 8.020 -6.551 -7.169 1.00 88.94 156 LEU A O 1
ATOM 1218 N N . ASP A 1 157 ? 8.533 -6.305 -4.992 1.00 89.00 157 ASP A N 1
ATOM 1219 C CA . ASP A 1 157 ? 8.683 -7.739 -4.723 1.00 89.00 157 ASP A CA 1
ATOM 1220 C C . ASP A 1 157 ? 7.341 -8.458 -4.883 1.00 89.00 157 ASP A C 1
ATOM 1222 O O . ASP A 1 157 ? 7.252 -9.464 -5.585 1.00 89.00 157 ASP A O 1
ATOM 1226 N N . GLU A 1 158 ? 6.274 -7.863 -4.351 1.00 91.62 158 GLU A N 1
ATOM 1227 C CA . GLU A 1 158 ? 4.906 -8.356 -4.525 1.00 91.62 158 GLU A CA 1
ATOM 1228 C C . GLU A 1 158 ? 4.459 -8.324 -5.994 1.00 91.62 158 GLU A C 1
ATOM 1230 O O . GLU A 1 158 ? 3.786 -9.236 -6.478 1.00 91.62 158 GLU A O 1
ATOM 1235 N N . PHE A 1 159 ? 4.841 -7.288 -6.747 1.00 92.06 159 PHE A N 1
ATOM 1236 C CA . PHE A 1 159 ? 4.504 -7.199 -8.169 1.00 92.06 159 PHE A CA 1
ATOM 1237 C C . PHE A 1 159 ? 5.232 -8.261 -8.998 1.00 92.06 159 PHE A C 1
ATOM 1239 O O . PHE A 1 159 ? 4.662 -8.764 -9.971 1.00 92.06 159 PHE A O 1
ATOM 1246 N N . LEU A 1 160 ? 6.474 -8.595 -8.635 1.00 89.94 160 LEU A N 1
ATOM 1247 C CA . LEU A 1 160 ? 7.252 -9.659 -9.268 1.00 89.94 160 LEU A CA 1
ATOM 1248 C C . LEU A 1 160 ? 6.673 -11.037 -8.939 1.00 89.94 160 LEU A C 1
ATOM 1250 O O . LEU A 1 160 ? 6.474 -11.832 -9.856 1.00 89.94 160 LEU A O 1
ATOM 1254 N N . GLU A 1 161 ? 6.353 -11.297 -7.668 1.00 90.06 161 GLU A N 1
ATOM 1255 C CA . GLU A 1 161 ? 5.754 -12.560 -7.214 1.00 90.06 161 GLU A CA 1
ATOM 1256 C C . GLU A 1 161 ? 4.419 -12.834 -7.925 1.00 90.06 161 GLU A C 1
ATOM 1258 O O . GLU A 1 161 ? 4.160 -13.949 -8.377 1.00 90.06 161 GLU A O 1
ATOM 1263 N N . LYS A 1 162 ? 3.601 -11.792 -8.120 1.00 91.19 162 LYS A N 1
ATOM 1264 C CA . LYS A 1 162 ? 2.309 -11.880 -8.822 1.00 91.19 162 LYS A CA 1
ATOM 1265 C C . LYS A 1 162 ? 2.423 -11.805 -10.352 1.00 91.19 162 LYS A C 1
ATOM 1267 O O . LYS A 1 162 ? 1.407 -11.882 -11.045 1.00 91.19 162 LYS A O 1
ATOM 1272 N N . GLY A 1 163 ? 3.629 -11.634 -10.899 1.00 89.88 163 GLY A N 1
ATOM 1273 C CA . GLY A 1 163 ? 3.880 -11.555 -12.342 1.00 89.88 163 GLY A CA 1
ATOM 1274 C C . GLY A 1 163 ? 3.307 -10.309 -13.031 1.00 89.88 163 GLY A C 1
ATOM 1275 O O . GLY A 1 163 ? 3.105 -10.314 -14.246 1.00 89.88 163 GLY A O 1
ATOM 1276 N N . TRP A 1 164 ? 3.021 -9.243 -12.280 1.00 90.25 164 TRP A N 1
ATOM 1277 C CA . TRP A 1 164 ? 2.464 -7.987 -12.804 1.00 90.25 164 TRP A CA 1
ATOM 1278 C C . TRP A 1 164 ? 3.516 -7.061 -13.411 1.00 90.25 164 TRP A C 1
ATOM 1280 O O . TRP A 1 164 ? 3.188 -6.166 -14.196 1.00 90.25 164 TRP A O 1
ATOM 1290 N N . VAL A 1 165 ? 4.776 -7.277 -13.044 1.00 88.00 165 VAL A N 1
ATOM 1291 C CA . VAL A 1 165 ? 5.948 -6.638 -13.638 1.00 88.00 165 VAL A CA 1
ATOM 1292 C C . VAL A 1 165 ? 6.974 -7.709 -13.989 1.00 88.00 165 VAL A C 1
ATOM 1294 O O . VAL A 1 165 ? 6.998 -8.790 -13.402 1.00 88.00 165 VAL A O 1
ATOM 1297 N N . LYS A 1 166 ? 7.823 -7.417 -14.974 1.00 85.00 166 LYS A N 1
ATOM 1298 C CA . LYS A 1 166 ? 8.922 -8.291 -15.390 1.00 85.00 166 LYS A CA 1
ATOM 1299 C C . LYS A 1 166 ? 10.224 -7.514 -15.324 1.00 85.00 166 LYS A C 1
ATOM 1301 O O . LYS A 1 166 ? 10.243 -6.314 -15.587 1.00 85.00 166 LYS A O 1
ATOM 1306 N N . ARG A 1 167 ? 11.310 -8.210 -14.995 1.00 81.88 167 ARG A N 1
ATOM 1307 C CA . ARG A 1 167 ? 12.654 -7.633 -15.041 1.00 81.88 167 ARG A CA 1
ATOM 1308 C C . ARG A 1 167 ? 13.080 -7.512 -16.500 1.00 81.88 167 ARG A C 1
ATOM 1310 O O . ARG A 1 167 ? 13.033 -8.496 -17.235 1.00 81.88 167 ARG A O 1
ATOM 1317 N N . GLN A 1 168 ? 13.491 -6.316 -16.900 1.00 78.38 168 GLN A N 1
ATOM 1318 C CA . GLN A 1 168 ? 14.148 -6.084 -18.177 1.00 78.38 168 GLN A CA 1
ATOM 1319 C C . GLN A 1 168 ? 15.633 -5.869 -17.900 1.00 78.38 168 GLN A C 1
ATOM 1321 O O . GLN A 1 168 ? 15.996 -4.994 -17.120 1.00 78.38 168 GLN A O 1
ATOM 1326 N N . VAL A 1 169 ? 16.482 -6.687 -18.517 1.00 74.75 169 VAL A N 1
ATOM 1327 C CA . VAL A 1 169 ? 17.937 -6.520 -18.465 1.00 74.75 169 VAL A CA 1
ATOM 1328 C C . VAL A 1 169 ? 18.348 -5.738 -19.704 1.00 74.75 169 VAL A C 1
ATOM 1330 O O . VAL A 1 169 ? 18.010 -6.134 -20.820 1.00 74.75 169 VAL A O 1
ATOM 1333 N N . ILE A 1 170 ? 19.040 -4.619 -19.508 1.00 75.56 170 ILE A N 1
ATOM 1334 C CA . ILE A 1 170 ? 19.603 -3.816 -20.594 1.00 75.56 170 ILE A CA 1
ATOM 1335 C C . ILE A 1 170 ? 21.115 -4.005 -20.538 1.00 75.56 170 ILE A C 1
ATOM 1337 O O . ILE A 1 170 ? 21.756 -3.627 -19.562 1.00 75.56 170 ILE A O 1
ATOM 1341 N N . PHE A 1 171 ? 21.676 -4.616 -21.576 1.00 76.00 171 PHE A N 1
ATOM 1342 C CA . PHE A 1 171 ? 23.120 -4.719 -21.737 1.00 76.00 171 PHE A CA 1
ATOM 1343 C C . PHE A 1 171 ? 23.614 -3.433 -22.392 1.00 76.00 171 PHE A C 1
ATOM 1345 O O . PHE A 1 171 ? 23.245 -3.140 -23.528 1.00 76.00 171 PHE A O 1
ATOM 1352 N N . VAL A 1 172 ? 24.416 -2.658 -21.668 1.00 75.94 172 VAL A N 1
ATOM 1353 C CA . VAL A 1 172 ? 25.071 -1.463 -22.206 1.00 75.94 172 VAL A CA 1
ATOM 1354 C C . VAL A 1 172 ? 26.481 -1.868 -22.652 1.00 75.94 172 VAL A C 1
ATOM 1356 O O . VAL A 1 172 ? 27.237 -2.378 -21.820 1.00 75.94 172 VAL A O 1
ATOM 1359 N N . PRO A 1 173 ? 26.840 -1.716 -23.943 1.00 77.12 173 PRO A N 1
ATOM 1360 C CA . PRO A 1 173 ? 28.199 -1.965 -24.419 1.00 77.12 173 PRO A CA 1
ATOM 1361 C C . PRO A 1 173 ? 29.210 -1.101 -23.659 1.00 77.12 173 PRO A C 1
ATOM 1363 O O . PRO A 1 173 ? 28.945 0.065 -23.379 1.00 77.12 173 PRO A O 1
ATOM 1366 N N . ARG A 1 174 ? 30.379 -1.663 -23.339 1.00 69.88 174 ARG A N 1
ATOM 1367 C CA . ARG A 1 174 ? 31.472 -0.970 -22.627 1.00 69.88 174 ARG A CA 1
ATOM 1368 C C . ARG A 1 174 ? 32.290 -0.018 -23.515 1.00 69.88 174 ARG A C 1
ATOM 1370 O O . ARG A 1 174 ? 33.366 0.417 -23.113 1.00 69.88 174 ARG A O 1
ATOM 1377 N N . ASP A 1 175 ? 31.805 0.316 -24.701 1.00 66.00 175 ASP A N 1
ATOM 1378 C CA . ASP A 1 175 ? 32.562 1.085 -25.685 1.00 66.00 175 ASP A CA 1
ATOM 1379 C C . ASP A 1 175 ? 32.394 2.590 -25.429 1.00 66.00 175 ASP A C 1
ATOM 1381 O O . ASP A 1 175 ? 31.664 3.240 -26.160 1.00 66.00 175 ASP A O 1
ATOM 1385 N N . GLU A 1 176 ? 33.001 3.108 -24.350 1.00 54.41 176 GLU A N 1
ATOM 1386 C CA . GLU A 1 176 ? 33.397 4.531 -24.179 1.00 54.41 176 GLU A CA 1
ATOM 1387 C C . GLU A 1 176 ? 34.024 4.863 -22.805 1.00 54.41 176 GLU A C 1
ATOM 1389 O O . GLU A 1 176 ? 34.393 6.009 -22.558 1.00 54.41 176 GLU A O 1
ATOM 1394 N N . GLN A 1 177 ? 34.252 3.888 -21.915 1.00 52.25 177 GLN A N 1
ATOM 1395 C CA . GLN A 1 177 ? 35.304 4.045 -20.904 1.00 52.25 177 GLN A CA 1
ATOM 1396 C C . GLN A 1 177 ? 36.629 3.666 -21.563 1.00 52.25 177 GLN A C 1
ATOM 1398 O O . GLN A 1 177 ? 37.077 2.522 -21.493 1.00 52.25 177 GLN A O 1
ATOM 1403 N N . GLY A 1 178 ? 37.234 4.639 -22.252 1.00 50.06 178 GLY A N 1
ATOM 1404 C CA . GLY A 1 178 ? 38.662 4.577 -22.553 1.00 50.06 178 GLY A CA 1
ATOM 1405 C C . GLY A 1 178 ? 39.443 4.264 -21.269 1.00 50.06 178 GLY A C 1
ATOM 1406 O O . GLY A 1 178 ? 38.937 4.559 -20.180 1.00 50.06 178 GLY A O 1
ATOM 1407 N N . PRO A 1 179 ? 40.627 3.628 -21.362 1.00 50.44 179 PRO A N 1
ATOM 1408 C CA . PRO A 1 179 ? 41.456 3.390 -20.189 1.00 50.44 179 PRO A CA 1
ATOM 1409 C C . PRO A 1 179 ? 41.591 4.722 -19.459 1.00 50.44 179 PRO A C 1
ATOM 1411 O O . PRO A 1 179 ? 42.055 5.697 -20.052 1.00 50.44 179 PRO A O 1
ATOM 1414 N N . GLY A 1 180 ? 41.082 4.780 -18.225 1.00 49.72 180 GLY A N 1
ATOM 1415 C CA . GLY A 1 180 ? 41.320 5.921 -17.362 1.00 49.72 180 GLY A CA 1
ATOM 1416 C C . GLY A 1 180 ? 42.818 6.161 -17.372 1.00 49.72 180 GLY A C 1
ATOM 1417 O O . GLY A 1 180 ? 43.592 5.217 -17.210 1.00 49.72 180 GLY A O 1
ATOM 1418 N N . GLU A 1 181 ? 43.211 7.393 -17.674 1.00 45.22 181 GLU A N 1
ATOM 1419 C CA . GLU A 1 181 ? 44.561 7.859 -17.424 1.00 45.22 181 GLU A CA 1
ATOM 1420 C C . GLU A 1 181 ? 44.810 7.717 -15.919 1.00 45.22 181 GLU A C 1
ATOM 1422 O O . GLU A 1 181 ? 44.590 8.640 -15.141 1.00 45.22 181 GLU A O 1
ATOM 1427 N N . ASP A 1 182 ? 45.276 6.540 -15.510 1.00 52.25 182 ASP A N 1
ATOM 1428 C CA . ASP A 1 182 ? 46.207 6.409 -14.403 1.00 52.25 182 ASP A CA 1
ATOM 1429 C C . ASP A 1 182 ? 47.514 7.063 -14.883 1.00 52.25 182 ASP A C 1
ATOM 1431 O O . ASP A 1 182 ? 48.458 6.400 -15.318 1.00 52.25 182 ASP A O 1
ATOM 1435 N N . ALA A 1 183 ? 47.520 8.395 -14.908 1.00 44.38 183 ALA A N 1
ATOM 1436 C CA . ALA A 1 183 ? 48.721 9.201 -15.019 1.00 44.38 183 ALA A CA 1
ATOM 1437 C C . ALA A 1 183 ? 49.157 9.571 -13.595 1.00 44.38 183 ALA A C 1
ATOM 1439 O O . ALA A 1 183 ? 48.566 10.459 -12.987 1.00 44.38 183 ALA A O 1
ATOM 1440 N N . GLU A 1 184 ? 50.139 8.798 -13.115 1.00 41.09 184 GLU A N 1
ATOM 1441 C CA . GLU A 1 184 ? 51.131 9.044 -12.042 1.00 41.09 184 GLU A CA 1
ATOM 1442 C C . GLU A 1 184 ? 50.741 9.861 -10.796 1.00 41.09 184 GLU A C 1
ATOM 1444 O O . GLU A 1 184 ? 50.545 11.095 -10.875 1.00 41.09 184 GLU A O 1
#

Radius of gyration: 29.0 Å; Cα contacts (8 Å, |Δi|>4): 153; chains: 1; bounding box: 91×37×84 Å

Nearest PDB structures (foldseek):
  2mvo-assembly1_A  TM=3.263E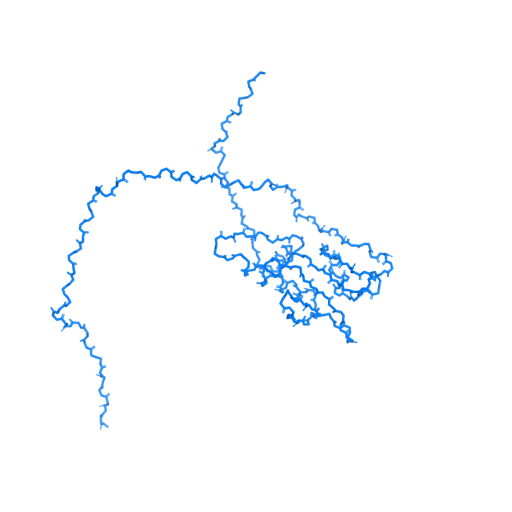-01  e=3.715E-01  Microbispora sp. ATCC PTA-5024
  1wth-assembly1_A  TM=3.025E-01  e=2.147E+00  Tequatrovirus T4
  1k28-assembly1_A  TM=2.255E-01  e=3.773E+00  Tequatrovirus T4
  2z6b-assembly1_A  TM=2.398E-01  e=5.160E+00  Tequatrovirus T4
  7aoi-assembly1_Ag  TM=3.109E-01  e=8.001E+00  Trypanosoma brucei

pLDDT: mean 71.52, std 18.88, range [33.53, 93.31]

Secondary structure (DSSP, 8-state):
-----------S--TT---PPP----TT----------------------TTSPPPPSS-TTSHHHHHS-HHHHHHHHTT--EEE-TTT--EEE---GGG-SEEEEE-TTS-EEEE-TT--EEEE-SHHHHHHHHHHHHHHHS-SS--PPPPTTHHHHHHHTTSS---------TT-PPP----

Solvent-accessible surface area (backbone atoms only — not comparable to full-atom values): 12235 Å² total; per-residue (Å²): 139,80,83,87,78,84,86,78,81,78,83,86,78,60,92,83,73,69,77,75,78,78,78,78,87,63,95,75,79,78,75,86,86,77,92,75,75,75,71,79,78,76,72,73,86,70,72,87,69,69,82,86,61,81,57,65,52,61,59,67,67,83,44,76,72,52,68,76,48,55,70,54,58,51,49,38,24,57,53,22,41,63,64,49,73,40,90,87,78,69,41,34,38,34,62,87,31,58,80,49,40,60,33,38,38,44,83,43,99,82,80,42,37,32,39,29,44,73,86,67,52,74,43,80,41,91,43,58,68,54,48,53,49,54,39,48,57,36,43,60,68,48,46,51,91,89,45,87,67,82,70,56,82,43,60,40,58,56,31,48,77,70,62,77,48,78,91,80,87,80,88,76,82,77,88,78,74,64,83,74,82,85,71,130

Mean predicted aligned error: 16.99 Å

Sequence (184 aa):
MEQLGNTYEDRFTDPDDQAEPALAFTADALGTGAKGGKAPVAFPEVEDVDLSKPLAPTHDENKGFMRFMPALIKEMNRKGVPFSLDGGSGEITIKGFYKNGAMKLEFSPNDDIVAIDKNGKRKVMTSFDALVKLNYDWWRRSTGRGELLSPDRPWLDEFLEKGWVKRQVIFVPRDEQGPGEDAE

Foldseek 3Di:
DDDDDDPPDDPPDDPPPDDDPPPDPDPPPPDDDDPPPPDPPPPPPPDPPPPPDQAAFQDDCPPPVNVPQDPQVVVCRRNNFDWDADPPPRWIWGAQLAPQGIWIWDQDPVRWIWIQTPVRDTDTDPHNVSVLVSSVVSQVVNCPDPDHDDGDPPSNVVCVVVVVDDDDDDDDDPPPPDPPPPPD